Protein AF-A0A7W2A0Q6-F1 (afdb_monomer_lite)

Foldseek 3Di:
DDPVLVVLLVVLLVVLLPDDPVCSVVSLCVSCPPPPVSSVSSVVVVVVVVVVVVVPPDDDDDDPPDPDDPDPPDDDDQQDDDPQWGFHAWDDADPQATWTWIARNVVGAIKIKGWGDVVQVVPVVLVVVLVVLLVLLCVQDDPQEWHWDDFDDDPRTTMTITHDAAFDFLVVVVVVDDDDPVLVVLQVVSVVVSQVSCVVSVAHQQQDDRRQWTAHPVRRIHGHHRNSPPVVVCPVPDPPPDDDDDDDDDDDDDPDRVVVHDPVRVD

pLDDT: mean 74.62, std 21.1, range [28.17, 98.25]

Structure (mmCIF, N/CA/C/O backbone):
data_AF-A0A7W2A0Q6-F1
#
_entry.id   AF-A0A7W2A0Q6-F1
#
loop_
_atom_site.group_PDB
_atom_site.id
_atom_site.type_symbol
_atom_site.label_atom_id
_atom_site.label_alt_id
_atom_site.label_comp_id
_atom_site.label_asym_id
_atom_site.label_entity_id
_atom_site.label_seq_id
_atom_site.pdbx_PDB_ins_code
_atom_site.Cartn_x
_atom_site.Cartn_y
_atom_site.Cartn_z
_atom_site.occupancy
_atom_site.B_iso_or_equiv
_atom_site.auth_seq_id
_atom_site.auth_comp_id
_atom_site.auth_asym_id
_atom_site.auth_atom_id
_atom_site.pdbx_PDB_model_num
ATOM 1 N N . MET A 1 1 ? 41.032 3.367 -5.902 1.00 48.12 1 MET A N 1
ATOM 2 C CA . MET A 1 1 ? 41.163 2.350 -4.838 1.00 48.12 1 MET A CA 1
ATOM 3 C C . MET A 1 1 ? 40.548 1.040 -5.340 1.00 48.12 1 MET A C 1
ATOM 5 O O . MET A 1 1 ? 39.425 1.073 -5.834 1.00 48.12 1 MET A O 1
ATOM 9 N N . LYS A 1 2 ? 41.295 -0.075 -5.372 1.00 41.97 2 LYS A N 1
ATOM 10 C CA . LYS A 1 2 ? 40.804 -1.356 -5.932 1.00 41.97 2 LYS A CA 1
ATOM 11 C C . LYS A 1 2 ? 39.794 -2.004 -4.969 1.00 41.97 2 LYS A C 1
ATOM 13 O O . LYS A 1 2 ? 40.016 -1.997 -3.764 1.00 41.97 2 LYS A O 1
ATOM 18 N N . ARG A 1 3 ? 38.706 -2.581 -5.503 1.00 48.00 3 ARG A N 1
ATOM 19 C CA . ARG A 1 3 ? 37.591 -3.213 -4.751 1.00 48.00 3 ARG A CA 1
ATOM 20 C C . ARG A 1 3 ? 38.026 -4.251 -3.703 1.00 48.00 3 ARG A C 1
ATOM 22 O O . ARG A 1 3 ? 37.318 -4.432 -2.721 1.00 48.00 3 ARG A O 1
ATOM 29 N N . GLU A 1 4 ? 39.168 -4.904 -3.902 1.00 51.62 4 GLU A N 1
ATOM 30 C CA . GLU A 1 4 ? 39.711 -5.914 -2.982 1.00 51.62 4 GLU A CA 1
ATOM 31 C C . GLU A 1 4 ? 40.276 -5.321 -1.678 1.00 51.62 4 GLU A C 1
ATOM 33 O O . GLU A 1 4 ? 40.292 -6.015 -0.664 1.00 51.62 4 GLU A O 1
ATOM 38 N N . ASN A 1 5 ? 40.673 -4.041 -1.656 1.00 63.19 5 ASN A N 1
ATOM 39 C CA . ASN A 1 5 ? 41.245 -3.420 -0.453 1.00 63.19 5 ASN A CA 1
ATOM 40 C C . ASN A 1 5 ? 40.163 -3.052 0.574 1.00 63.19 5 ASN A C 1
ATOM 42 O O . ASN A 1 5 ? 40.350 -3.274 1.764 1.00 63.19 5 ASN A O 1
ATOM 46 N N . TRP A 1 6 ? 38.986 -2.599 0.130 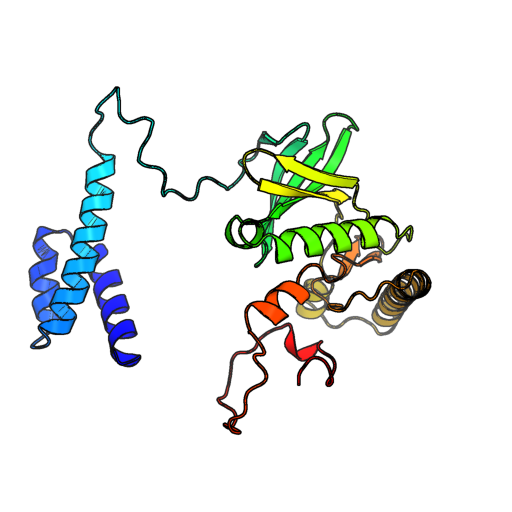1.00 66.75 6 TRP A N 1
ATOM 47 C CA . TRP A 1 6 ? 37.909 -2.168 1.034 1.00 66.75 6 TRP A CA 1
ATOM 48 C C . TRP A 1 6 ? 37.317 -3.309 1.875 1.00 66.75 6 TRP A C 1
ATOM 50 O O . TRP A 1 6 ? 36.974 -3.126 3.041 1.00 66.75 6 TRP A O 1
ATOM 60 N N . GLN A 1 7 ? 37.221 -4.514 1.303 1.00 70.50 7 GLN A N 1
ATOM 61 C CA . GLN A 1 7 ? 36.734 -5.686 2.039 1.00 70.50 7 GLN A CA 1
ATOM 62 C C . GLN A 1 7 ? 37.699 -6.099 3.158 1.00 70.50 7 GLN A C 1
ATOM 64 O O . GLN A 1 7 ? 37.248 -6.512 4.225 1.00 70.50 7 GLN A O 1
ATOM 69 N N . LYS A 1 8 ? 39.011 -5.936 2.940 1.00 77.25 8 LYS A N 1
ATOM 70 C CA . LYS A 1 8 ? 40.037 -6.186 3.960 1.00 77.25 8 LYS A CA 1
ATOM 71 C C . LYS A 1 8 ? 40.023 -5.117 5.053 1.00 77.25 8 LYS A C 1
ATOM 73 O O . LYS A 1 8 ? 39.997 -5.482 6.223 1.00 77.25 8 LYS A O 1
ATOM 78 N N . VAL A 1 9 ? 39.946 -3.833 4.682 1.00 77.56 9 VAL A N 1
ATOM 79 C CA . VAL A 1 9 ? 39.817 -2.703 5.628 1.00 77.56 9 VAL A CA 1
ATOM 80 C C . VAL A 1 9 ? 38.640 -2.932 6.575 1.00 77.56 9 VAL A C 1
ATOM 82 O O . VAL A 1 9 ? 38.805 -2.883 7.792 1.00 77.56 9 VAL A O 1
ATOM 85 N N . LYS A 1 10 ? 37.462 -3.262 6.027 1.00 73.56 10 LYS A N 1
ATOM 86 C CA . LYS A 1 10 ? 36.252 -3.486 6.826 1.00 73.56 10 LYS A CA 1
ATOM 87 C C . LYS A 1 10 ? 36.401 -4.660 7.802 1.00 73.56 10 LYS A C 1
ATOM 89 O O . LYS A 1 10 ? 36.017 -4.535 8.958 1.00 73.56 10 LYS A O 1
ATOM 94 N N . ALA A 1 11 ? 36.963 -5.784 7.356 1.00 80.25 11 ALA A N 1
ATOM 95 C CA . ALA A 1 11 ? 37.125 -6.966 8.204 1.00 80.25 11 ALA A CA 1
ATOM 96 C C . ALA A 1 11 ? 38.083 -6.725 9.387 1.00 80.25 11 ALA A C 1
ATOM 98 O O . ALA A 1 11 ? 37.822 -7.183 10.502 1.00 80.25 11 ALA A O 1
ATOM 99 N N . ILE A 1 12 ? 39.176 -5.991 9.151 1.00 84.12 12 ILE A N 1
ATOM 100 C CA . ILE A 1 12 ? 40.147 -5.639 10.196 1.00 84.12 12 ILE A CA 1
ATOM 101 C C . ILE A 1 12 ? 39.535 -4.616 11.163 1.00 84.12 12 ILE A C 1
ATOM 103 O O . ILE A 1 12 ? 39.655 -4.788 12.373 1.00 84.12 12 ILE A O 1
ATOM 107 N N . PHE A 1 13 ? 38.819 -3.609 10.652 1.00 83.25 13 PHE A N 1
ATOM 108 C CA . PHE A 1 13 ? 38.120 -2.614 11.470 1.00 83.25 13 PHE A CA 1
ATOM 109 C C . PHE A 1 13 ? 37.067 -3.242 12.398 1.00 83.25 13 PHE A C 1
ATOM 111 O O . PHE A 1 13 ? 37.104 -3.004 13.604 1.00 83.25 13 PHE A O 1
ATOM 118 N N . ASP A 1 14 ? 36.186 -4.099 11.862 1.00 75.44 14 ASP A N 1
ATOM 119 C CA . ASP A 1 14 ? 35.127 -4.765 12.640 1.00 75.44 14 ASP A CA 1
ATOM 120 C C . ASP A 1 14 ? 35.717 -5.600 13.798 1.00 75.44 14 ASP A C 1
ATOM 122 O O . ASP A 1 14 ? 35.130 -5.689 14.876 1.00 75.44 14 ASP A O 1
ATOM 126 N N . SER A 1 15 ? 36.904 -6.181 13.588 1.00 83.12 15 SER A N 1
ATOM 127 C CA . SER A 1 15 ? 37.634 -6.943 14.608 1.00 83.12 15 SER A CA 1
ATOM 128 C C . SER A 1 15 ? 38.332 -6.034 15.629 1.00 83.12 15 SER A C 1
ATOM 130 O O . SER A 1 15 ? 38.322 -6.331 16.821 1.00 83.12 15 SER A O 1
ATOM 132 N N . ALA A 1 16 ? 38.916 -4.916 15.183 1.00 81.69 16 ALA A N 1
ATOM 133 C CA . ALA A 1 16 ? 39.660 -3.989 16.034 1.00 81.69 16 ALA A CA 1
ATOM 134 C C . ALA A 1 16 ? 38.762 -3.193 16.997 1.00 81.69 16 ALA A C 1
ATOM 136 O O . ALA A 1 16 ? 39.169 -2.945 18.131 1.00 81.69 16 ALA A O 1
ATOM 137 N N . VAL A 1 17 ? 37.533 -2.845 16.592 1.00 81.00 17 VAL A N 1
ATOM 138 C CA . VAL A 1 17 ? 36.553 -2.142 17.449 1.00 81.00 17 VAL A CA 1
ATOM 139 C C . VAL A 1 17 ? 36.229 -2.934 18.721 1.00 81.00 17 VAL A C 1
ATOM 141 O O . VAL A 1 17 ? 36.043 -2.344 19.781 1.00 81.00 17 VAL A O 1
ATOM 144 N N . GLN A 1 18 ? 36.242 -4.268 18.650 1.00 80.12 18 GLN A N 1
ATOM 145 C CA . GLN A 1 18 ? 35.951 -5.154 19.787 1.00 80.12 18 GLN A CA 1
ATOM 146 C C . GLN A 1 18 ? 37.133 -5.326 20.762 1.00 80.12 18 GLN A C 1
ATOM 148 O O . GLN A 1 18 ? 36.991 -5.969 21.801 1.00 80.12 18 GLN A O 1
ATOM 153 N N . ILE A 1 19 ? 38.312 -4.787 20.435 1.00 81.62 19 ILE A N 1
ATOM 154 C CA . ILE A 1 19 ? 39.526 -4.864 21.258 1.00 81.62 19 ILE A CA 1
ATOM 155 C C . ILE A 1 19 ? 39.658 -3.563 22.060 1.00 81.62 19 ILE A C 1
ATOM 157 O O . ILE A 1 19 ? 39.376 -2.490 21.537 1.00 81.62 19 ILE A O 1
ATOM 161 N N . ALA A 1 20 ? 40.103 -3.631 23.319 1.00 79.88 20 ALA A N 1
ATOM 162 C CA . ALA A 1 20 ? 40.338 -2.434 24.134 1.00 79.88 20 ALA A CA 1
ATOM 163 C C . ALA A 1 20 ? 41.391 -1.502 23.484 1.00 79.88 20 ALA A C 1
ATOM 165 O O . ALA A 1 20 ? 42.379 -2.028 22.959 1.00 79.88 20 ALA A O 1
ATOM 166 N N . PRO A 1 21 ? 41.239 -0.159 23.547 1.00 79.50 21 PRO A N 1
ATOM 167 C CA . PRO A 1 21 ? 42.087 0.800 22.824 1.00 79.50 21 PRO A CA 1
ATOM 168 C C . PRO A 1 21 ? 43.596 0.558 22.962 1.00 79.50 21 PRO A C 1
ATOM 170 O O . PRO A 1 21 ? 44.310 0.529 21.959 1.00 79.50 21 PRO A O 1
ATOM 173 N N . ASP A 1 22 ? 44.060 0.253 24.176 1.00 82.31 22 ASP A N 1
ATOM 174 C CA . ASP A 1 22 ? 45.477 0.016 24.486 1.00 82.31 22 ASP A CA 1
ATOM 175 C C . ASP A 1 22 ? 46.078 -1.200 23.755 1.00 82.31 22 ASP A C 1
ATOM 177 O O . ASP A 1 22 ? 47.284 -1.258 23.515 1.00 82.31 22 ASP A O 1
ATOM 181 N N . ASN A 1 23 ? 45.243 -2.166 23.354 1.00 83.19 23 ASN A N 1
ATOM 182 C CA . ASN A 1 23 ? 45.664 -3.402 22.688 1.00 83.19 23 ASN A CA 1
ATOM 183 C C . ASN A 1 23 ? 45.452 -3.377 21.162 1.00 83.19 23 ASN A C 1
ATOM 185 O O . ASN A 1 23 ? 45.916 -4.282 20.462 1.00 83.19 23 ASN A O 1
ATOM 189 N N . ARG A 1 24 ? 44.782 -2.350 20.617 1.00 85.88 24 ARG A N 1
ATOM 190 C CA . ARG A 1 24 ? 44.471 -2.257 19.177 1.00 85.88 24 ARG A CA 1
ATOM 191 C C . ARG A 1 24 ? 45.725 -2.093 18.319 1.00 85.88 24 ARG A C 1
ATOM 193 O O . ARG A 1 24 ? 45.812 -2.699 17.259 1.00 85.88 24 ARG A O 1
ATOM 200 N N . SER A 1 25 ? 46.726 -1.343 18.786 1.00 85.12 25 SER A N 1
ATOM 201 C CA . SER A 1 25 ? 47.969 -1.116 18.026 1.00 85.12 25 SER A CA 1
ATOM 202 C C . SER A 1 25 ? 48.748 -2.415 17.768 1.00 85.12 25 SER A C 1
ATOM 204 O O . SER A 1 25 ? 49.231 -2.638 16.658 1.00 85.12 25 SER A O 1
ATOM 206 N N . ALA A 1 26 ? 48.805 -3.317 18.756 1.00 84.69 26 ALA A N 1
ATOM 207 C CA . ALA A 1 26 ? 49.430 -4.631 18.597 1.00 84.69 26 ALA A CA 1
ATOM 208 C C . ALA A 1 26 ? 48.653 -5.517 17.609 1.00 84.69 26 ALA A C 1
ATOM 210 O O . ALA A 1 26 ? 49.252 -6.126 16.729 1.00 84.69 26 ALA A O 1
ATOM 211 N N . PHE A 1 27 ? 47.319 -5.517 17.694 1.00 88.44 27 PHE A N 1
ATOM 212 C CA . PHE A 1 27 ? 46.464 -6.227 16.741 1.00 88.44 27 PHE A CA 1
ATOM 213 C C . PHE A 1 27 ? 46.637 -5.718 15.301 1.00 88.44 27 PHE A C 1
ATOM 215 O O . PHE A 1 27 ? 46.721 -6.516 14.373 1.00 88.44 27 PHE A O 1
ATOM 222 N N . LEU A 1 28 ? 46.730 -4.400 15.102 1.00 85.81 28 LEU A N 1
ATOM 223 C CA . LEU A 1 28 ? 46.911 -3.809 13.775 1.00 85.81 28 LEU A CA 1
ATOM 224 C C . LEU A 1 28 ? 48.304 -4.074 13.190 1.00 85.81 28 LEU A C 1
ATOM 226 O O . LEU A 1 28 ? 48.411 -4.213 11.974 1.00 85.81 28 LEU A O 1
ATOM 230 N N . ASN A 1 29 ? 49.350 -4.198 14.019 1.00 84.38 29 ASN A N 1
ATOM 231 C CA . ASN A 1 29 ? 50.671 -4.648 13.557 1.00 84.38 29 ASN A CA 1
ATOM 232 C C . ASN A 1 29 ? 50.588 -6.041 12.919 1.00 84.38 29 ASN A C 1
ATOM 234 O O . ASN A 1 29 ? 51.113 -6.254 11.829 1.00 84.38 29 ASN A O 1
ATOM 238 N N . ASP A 1 30 ? 49.891 -6.967 13.579 1.00 83.38 30 ASP A N 1
ATOM 239 C CA . ASP A 1 30 ? 49.777 -8.350 13.116 1.00 83.38 30 ASP A CA 1
ATOM 240 C C . ASP A 1 30 ? 48.800 -8.482 11.935 1.00 83.38 30 ASP A C 1
ATOM 242 O O . ASP A 1 30 ? 49.064 -9.215 10.981 1.00 83.38 30 ASP A O 1
ATOM 246 N N . ALA A 1 31 ? 47.675 -7.758 11.967 1.00 82.50 31 ALA A N 1
ATOM 247 C CA . ALA A 1 31 ? 46.614 -7.858 10.964 1.00 82.50 31 ALA A CA 1
ATOM 248 C C . ALA A 1 31 ? 46.933 -7.123 9.649 1.00 82.50 31 ALA A C 1
ATOM 250 O O . ALA A 1 31 ? 46.489 -7.562 8.585 1.00 82.50 31 ALA A O 1
ATOM 251 N N . CYS A 1 32 ? 47.686 -6.019 9.709 1.00 83.25 32 CYS A N 1
ATOM 252 C CA . CYS A 1 32 ? 48.059 -5.229 8.531 1.00 83.25 32 CYS A CA 1
ATOM 253 C C . CYS A 1 32 ? 49.464 -5.560 7.997 1.00 83.25 32 CYS A C 1
ATOM 255 O O . CYS A 1 32 ? 49.766 -5.196 6.861 1.00 83.25 32 CYS A O 1
ATOM 257 N N . ALA A 1 33 ? 50.300 -6.275 8.764 1.00 81.19 33 ALA A N 1
ATOM 258 C CA . ALA A 1 33 ? 51.681 -6.617 8.405 1.00 81.19 33 ALA A CA 1
ATOM 259 C C . ALA A 1 33 ? 52.468 -5.391 7.869 1.00 81.19 33 ALA A C 1
ATOM 261 O O . ALA A 1 33 ? 52.431 -4.326 8.484 1.00 81.19 33 ALA A O 1
ATOM 262 N N . ASP A 1 34 ? 53.155 -5.513 6.723 1.00 77.00 34 ASP A N 1
ATOM 263 C CA . ASP A 1 34 ? 53.928 -4.425 6.088 1.00 77.00 34 ASP A CA 1
ATOM 264 C C . ASP A 1 34 ? 53.064 -3.425 5.281 1.00 77.00 34 ASP A C 1
ATOM 266 O O . ASP A 1 34 ? 53.593 -2.499 4.658 1.00 77.00 34 ASP A O 1
ATOM 270 N N . ASP A 1 35 ? 51.735 -3.586 5.256 1.00 80.12 35 ASP A N 1
ATOM 271 C CA . ASP A 1 35 ? 50.834 -2.695 4.518 1.00 80.12 35 ASP A CA 1
ATOM 272 C C . ASP A 1 35 ? 50.476 -1.454 5.354 1.00 80.12 35 ASP A C 1
ATOM 274 O O . ASP A 1 35 ? 49.445 -1.363 6.031 1.00 80.12 35 ASP A O 1
ATOM 278 N N . GLY A 1 36 ? 51.377 -0.471 5.309 1.00 75.50 36 GLY A N 1
ATOM 279 C CA . GLY A 1 36 ? 51.222 0.801 6.016 1.00 75.50 36 GLY A CA 1
ATOM 280 C C . GLY A 1 36 ? 50.053 1.662 5.521 1.00 75.50 36 GLY A C 1
ATOM 281 O O . GLY A 1 36 ? 49.551 2.491 6.281 1.00 75.50 36 GLY A O 1
ATOM 282 N N . GLU A 1 37 ? 49.589 1.473 4.280 1.00 76.88 37 GLU A N 1
ATOM 283 C CA . GLU A 1 37 ? 48.439 2.210 3.743 1.00 76.88 37 GLU A CA 1
ATOM 284 C C . GLU A 1 37 ? 47.132 1.647 4.316 1.00 76.88 37 GLU A C 1
ATOM 286 O O . GLU A 1 37 ? 46.313 2.410 4.835 1.00 76.88 37 GLU A O 1
ATOM 291 N N . LEU A 1 38 ? 46.998 0.315 4.335 1.00 78.25 38 LEU A N 1
ATOM 292 C CA . LEU A 1 38 ? 45.878 -0.398 4.955 1.00 78.25 38 LEU A CA 1
ATOM 293 C C . LEU A 1 38 ? 45.756 -0.080 6.449 1.00 78.25 38 LEU A C 1
ATOM 295 O O . LEU A 1 38 ? 44.665 0.209 6.942 1.00 78.25 38 LEU A O 1
ATOM 299 N N . ARG A 1 39 ? 46.884 -0.082 7.166 1.00 83.88 39 ARG A N 1
ATOM 300 C CA . ARG A 1 39 ? 46.920 0.272 8.586 1.00 83.88 39 ARG A CA 1
ATOM 301 C C . ARG A 1 39 ? 46.388 1.678 8.834 1.00 83.88 39 ARG A C 1
ATOM 303 O O . ARG A 1 39 ? 45.527 1.858 9.691 1.00 83.88 39 ARG A O 1
ATOM 310 N N . ARG A 1 40 ? 46.877 2.662 8.077 1.00 78.31 40 ARG A N 1
ATOM 311 C CA . ARG A 1 40 ? 46.493 4.065 8.258 1.00 78.31 40 ARG A CA 1
ATOM 312 C C . ARG A 1 40 ? 45.001 4.281 8.005 1.00 78.31 40 ARG A C 1
ATOM 314 O O . ARG A 1 40 ? 44.371 5.068 8.709 1.00 78.31 40 ARG A O 1
ATOM 321 N N . GLU A 1 41 ? 44.425 3.586 7.024 1.00 78.19 41 GLU A N 1
ATOM 322 C CA . GLU A 1 41 ? 42.982 3.642 6.762 1.00 78.19 41 GLU A CA 1
ATOM 323 C C . GLU A 1 41 ? 42.166 3.087 7.936 1.00 78.19 41 GLU A C 1
ATOM 325 O O . GLU A 1 41 ? 41.212 3.732 8.371 1.00 78.19 41 GLU A O 1
ATOM 330 N N . VAL A 1 42 ? 42.565 1.944 8.502 1.00 80.12 42 VAL A N 1
ATOM 331 C CA . VAL A 1 42 ? 41.881 1.360 9.668 1.00 80.12 42 VAL A CA 1
ATOM 332 C C . VAL A 1 42 ? 42.047 2.234 10.917 1.00 80.12 42 VAL A C 1
ATOM 334 O O . VAL A 1 42 ? 41.073 2.450 11.633 1.00 80.12 42 VAL A O 1
ATOM 337 N N . GLU A 1 43 ? 43.234 2.794 11.162 1.00 81.56 43 GLU A N 1
ATOM 338 C CA . GLU A 1 43 ? 43.481 3.718 12.283 1.00 81.56 43 GLU A CA 1
ATOM 339 C C . GLU A 1 43 ? 42.643 4.999 12.167 1.00 81.56 43 GLU A C 1
ATOM 341 O O . GLU A 1 43 ? 42.102 5.468 13.165 1.00 81.56 43 GLU A O 1
ATOM 346 N N . THR A 1 44 ? 42.464 5.526 10.951 1.00 75.06 44 THR A N 1
ATOM 347 C CA . THR A 1 44 ? 41.600 6.695 10.705 1.00 75.06 44 THR A CA 1
ATOM 348 C C . THR A 1 44 ? 40.141 6.383 11.045 1.00 75.06 44 THR A C 1
ATOM 350 O O . THR A 1 44 ? 39.462 7.193 11.675 1.00 75.06 44 THR A O 1
ATOM 353 N N . LEU A 1 45 ? 39.658 5.194 10.668 1.00 74.81 45 LEU A N 1
ATOM 354 C CA . LEU A 1 45 ? 38.301 4.756 10.995 1.00 74.81 45 LEU A CA 1
ATOM 355 C C . LEU A 1 45 ? 38.123 4.530 12.504 1.00 74.81 45 LEU A C 1
ATOM 357 O O . LEU A 1 45 ? 37.101 4.931 13.058 1.00 74.81 45 LEU A O 1
ATOM 361 N N . LEU A 1 46 ? 39.111 3.942 13.185 1.00 77.12 46 LEU A N 1
ATOM 362 C CA . LEU A 1 46 ? 39.064 3.731 14.636 1.00 77.12 46 LEU A CA 1
ATOM 363 C C . LEU A 1 46 ? 39.072 5.051 15.409 1.00 77.12 46 LEU A C 1
ATOM 365 O O . LEU A 1 46 ? 38.244 5.219 16.296 1.00 77.12 46 LEU A O 1
ATOM 369 N N . ALA A 1 47 ? 39.912 6.014 15.018 1.00 75.25 47 ALA A N 1
ATOM 370 C CA . ALA A 1 47 ? 39.925 7.344 15.626 1.00 75.25 47 ALA A CA 1
ATOM 371 C C . ALA A 1 47 ? 38.559 8.039 15.503 1.00 75.25 47 ALA A C 1
ATOM 373 O O . ALA A 1 47 ? 38.047 8.568 16.485 1.00 75.25 47 ALA A O 1
ATOM 374 N N . SER A 1 48 ? 37.916 7.949 14.330 1.00 66.69 48 SER A N 1
ATOM 375 C CA . SER A 1 48 ? 36.566 8.500 14.135 1.00 66.69 48 SER A CA 1
ATOM 376 C C . SER A 1 48 ? 35.485 7.791 14.965 1.00 66.69 48 SER A C 1
ATOM 378 O O . SER A 1 48 ? 34.482 8.404 15.323 1.00 66.69 48 SER A O 1
ATOM 380 N N . SER A 1 49 ? 35.683 6.508 15.287 1.00 66.19 49 SER A N 1
ATOM 381 C CA . SER A 1 49 ? 34.770 5.730 16.132 1.00 66.19 49 SER A CA 1
ATOM 382 C C . SER A 1 49 ? 34.948 6.058 17.617 1.00 66.19 49 SER A C 1
ATOM 384 O O . SER A 1 49 ? 33.958 6.187 18.332 1.00 66.19 49 SER A O 1
ATOM 386 N N . ASP A 1 50 ? 36.188 6.224 18.079 1.00 65.56 50 ASP A N 1
ATOM 387 C CA . ASP A 1 50 ? 36.501 6.528 19.482 1.00 65.56 50 ASP A CA 1
ATOM 388 C C . ASP A 1 50 ? 36.112 7.970 19.852 1.00 65.56 50 ASP A C 1
ATOM 390 O O . ASP A 1 50 ? 35.614 8.224 20.950 1.00 65.56 50 ASP A O 1
ATOM 394 N N . GLU A 1 51 ? 36.250 8.917 18.915 1.00 57.44 51 GLU A N 1
ATOM 395 C CA . GLU A 1 51 ? 35.722 10.282 19.066 1.00 57.44 51 GLU A CA 1
ATOM 396 C C . GLU A 1 51 ? 34.191 10.290 19.223 1.00 57.44 51 GLU A C 1
ATOM 398 O O . GLU A 1 51 ? 33.652 11.085 19.997 1.00 57.44 51 GLU A O 1
ATOM 403 N N . ALA A 1 52 ? 33.486 9.373 18.550 1.00 54.16 52 ALA A N 1
ATOM 404 C CA . ALA A 1 52 ? 32.035 9.238 18.663 1.00 54.16 52 ALA A CA 1
ATOM 405 C C . ALA A 1 52 ? 31.587 8.626 20.007 1.00 54.16 52 ALA A C 1
ATOM 407 O O . ALA A 1 52 ? 30.526 8.997 20.513 1.00 54.16 52 ALA A O 1
ATOM 408 N N . GLU A 1 53 ? 32.382 7.735 20.613 1.00 46.31 53 GLU A N 1
ATOM 409 C CA . GLU A 1 53 ? 32.106 7.185 21.953 1.00 46.31 53 GLU A CA 1
ATOM 410 C C . GLU A 1 53 ? 32.454 8.175 23.075 1.00 46.31 53 GLU A C 1
ATOM 412 O O . GLU A 1 53 ? 31.662 8.354 24.001 1.00 46.31 53 GLU A O 1
ATOM 417 N N . SER A 1 54 ? 33.577 8.897 22.972 1.00 41.34 54 SER A N 1
ATOM 418 C CA . SER A 1 54 ? 33.976 9.909 23.966 1.00 41.34 54 SER A CA 1
ATOM 419 C C . SER A 1 54 ? 32.990 11.084 24.049 1.00 41.34 54 SER A C 1
ATOM 421 O O . SER A 1 54 ? 32.796 11.662 25.123 1.00 41.34 54 SER A O 1
ATOM 423 N N . PHE A 1 55 ? 32.304 11.395 22.944 1.00 36.16 55 PHE A N 1
ATOM 424 C CA . PHE A 1 55 ? 31.251 12.409 22.880 1.00 36.16 55 PHE A CA 1
ATOM 425 C C . PHE A 1 55 ? 30.022 12.076 23.755 1.00 36.16 55 PHE A C 1
ATOM 427 O O . PHE A 1 55 ? 29.291 12.985 24.144 1.00 36.16 55 PHE A O 1
ATOM 434 N N . MET A 1 56 ? 29.798 10.805 24.123 1.00 39.53 56 MET A N 1
ATOM 435 C CA . MET A 1 56 ? 28.649 10.404 24.950 1.00 39.53 56 MET A CA 1
ATOM 436 C C . MET A 1 56 ? 28.857 10.538 26.470 1.00 39.53 56 MET A C 1
ATOM 438 O O . MET A 1 56 ? 27.873 10.456 27.206 1.00 39.53 56 MET A O 1
ATOM 442 N N . GLU A 1 57 ? 30.078 10.781 26.969 1.00 40.34 57 GLU A N 1
ATOM 443 C CA . GLU A 1 57 ? 30.369 10.717 28.419 1.00 40.34 57 GLU A CA 1
ATOM 444 C C . GLU A 1 57 ? 30.559 12.062 29.151 1.00 40.34 57 GLU A C 1
ATOM 446 O O . GLU A 1 57 ? 30.813 12.064 30.356 1.00 40.34 57 GLU A O 1
ATOM 451 N N . THR A 1 58 ? 30.373 13.226 28.516 1.00 33.09 58 THR A N 1
ATOM 452 C CA . THR A 1 58 ? 30.440 14.520 29.236 1.00 33.09 58 THR A CA 1
ATOM 453 C C . THR A 1 58 ? 29.092 15.244 29.309 1.00 33.09 58 THR A C 1
ATOM 455 O O . THR A 1 58 ? 28.557 15.671 28.287 1.00 33.09 58 THR A O 1
ATOM 458 N N . PRO A 1 59 ? 28.527 15.465 30.515 1.00 42.16 59 PRO A N 1
ATOM 459 C CA . PRO A 1 59 ? 27.343 16.289 30.676 1.00 42.16 59 PRO A CA 1
ATOM 460 C C . PRO A 1 59 ? 27.772 17.755 30.804 1.00 42.16 59 PRO A C 1
ATOM 462 O O . PRO A 1 59 ? 28.047 18.230 31.906 1.00 42.16 59 PRO A O 1
ATOM 465 N N . PHE A 1 60 ? 27.827 18.489 29.689 1.00 30.11 60 PHE A N 1
ATOM 466 C CA . PHE A 1 60 ? 27.890 19.952 29.738 1.00 30.11 60 PHE A CA 1
ATOM 467 C C . PHE A 1 60 ? 26.558 20.556 29.300 1.00 30.11 60 PHE A C 1
ATOM 469 O O . PHE A 1 60 ? 26.154 20.521 28.139 1.00 30.11 60 PHE A O 1
ATOM 476 N N . ALA A 1 61 ? 25.847 21.047 30.309 1.00 35.88 61 ALA A N 1
ATOM 477 C CA . ALA A 1 61 ? 24.579 21.732 30.206 1.00 35.88 61 ALA A CA 1
ATOM 478 C C . ALA A 1 61 ? 24.763 23.137 29.613 1.00 35.88 61 ALA A C 1
ATOM 480 O O . ALA A 1 61 ? 25.618 23.893 30.06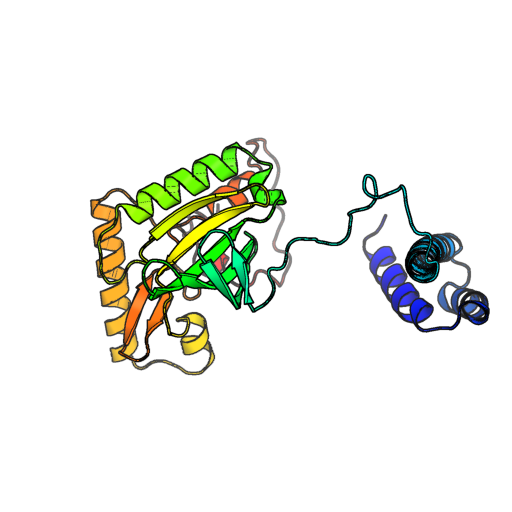4 1.00 35.88 61 ALA A O 1
ATOM 481 N N . GLY A 1 62 ? 23.876 23.492 28.682 1.00 34.28 62 GLY A N 1
ATOM 482 C CA . GLY A 1 62 ? 23.644 24.866 28.239 1.00 34.28 62 GLY A CA 1
ATOM 483 C C . GLY A 1 62 ? 24.514 25.316 27.062 1.00 34.28 62 GLY A C 1
ATOM 484 O O . GLY A 1 62 ? 25.730 25.331 27.147 1.00 34.28 62 GLY A O 1
ATOM 485 N N . GLU A 1 63 ? 23.849 25.743 25.985 1.00 29.33 63 GLU A N 1
ATOM 486 C CA . GLU A 1 63 ? 24.368 26.593 24.890 1.00 29.33 63 GLU A CA 1
ATOM 487 C C . GLU A 1 63 ? 24.922 25.978 23.589 1.00 29.33 63 GLU A C 1
ATOM 489 O O . GLU A 1 63 ? 25.300 26.736 22.702 1.00 29.33 63 GLU A O 1
ATOM 494 N N . ILE A 1 64 ? 24.803 24.668 23.330 1.00 30.06 64 ILE A N 1
ATOM 495 C CA . ILE A 1 64 ? 24.929 24.130 21.948 1.00 30.06 64 ILE A CA 1
ATOM 496 C C . ILE A 1 64 ? 23.689 23.313 21.560 1.00 30.06 64 ILE A C 1
ATOM 498 O O . ILE A 1 64 ? 23.758 22.174 21.121 1.00 30.06 64 ILE A O 1
ATOM 502 N N . ALA A 1 65 ? 22.507 23.910 21.707 1.00 30.89 65 ALA A N 1
ATOM 503 C CA . ALA A 1 65 ? 21.254 23.329 21.211 1.00 30.89 65 ALA A CA 1
ATOM 504 C C . ALA A 1 65 ? 21.059 23.504 19.686 1.00 30.89 65 ALA A C 1
ATOM 506 O O . ALA A 1 65 ? 19.998 23.177 19.165 1.00 30.89 65 ALA A O 1
ATOM 507 N N . GLY A 1 66 ? 22.049 24.051 18.967 1.00 31.22 66 GLY A N 1
ATOM 508 C CA . GLY A 1 66 ? 21.880 24.487 17.577 1.00 31.22 66 GLY A CA 1
ATOM 509 C C . GLY A 1 66 ? 22.723 23.791 16.509 1.00 31.22 66 GLY A C 1
ATOM 510 O O . GLY A 1 66 ? 22.500 24.084 15.342 1.00 31.22 66 GLY A O 1
ATOM 511 N N . LEU A 1 67 ? 23.694 22.928 16.843 1.00 29.66 67 LEU A N 1
ATOM 512 C CA . LEU A 1 67 ? 24.743 22.578 15.863 1.00 29.66 67 LEU A CA 1
ATOM 513 C C . LEU A 1 67 ? 25.203 21.112 15.795 1.00 29.66 67 LEU A C 1
ATOM 515 O O . LEU A 1 67 ? 26.147 20.835 15.063 1.00 29.66 67 LEU A O 1
ATOM 519 N N . ILE A 1 68 ? 24.541 20.158 16.461 1.00 32.91 68 ILE A N 1
ATOM 520 C CA . ILE A 1 68 ? 24.831 18.723 16.264 1.00 32.91 68 ILE A CA 1
ATOM 521 C C . ILE A 1 68 ? 23.519 17.930 16.220 1.00 32.91 68 ILE A C 1
ATOM 523 O O . ILE A 1 68 ? 22.945 17.605 17.255 1.00 32.91 68 ILE A O 1
ATOM 527 N N . LEU A 1 69 ? 23.050 17.610 15.013 1.00 33.62 69 LEU A N 1
ATOM 528 C CA . LEU A 1 69 ? 22.034 16.585 14.759 1.00 33.62 69 LEU A CA 1
ATOM 529 C C . LEU A 1 69 ? 22.422 15.820 13.487 1.00 33.62 69 LEU A C 1
ATOM 531 O O . LEU A 1 69 ? 21.936 16.126 12.408 1.00 33.62 69 LEU A O 1
ATOM 535 N N . ASP A 1 70 ? 23.291 14.821 13.632 1.00 33.59 70 ASP A N 1
ATOM 536 C CA . ASP A 1 70 ? 23.474 13.745 12.640 1.00 33.59 70 ASP A CA 1
ATOM 537 C C . ASP A 1 70 ? 23.263 12.368 13.303 1.00 33.59 70 ASP A C 1
ATOM 539 O O . ASP A 1 70 ? 23.935 11.374 13.041 1.00 33.59 70 ASP A O 1
ATOM 543 N N . THR A 1 71 ? 22.271 12.297 14.190 1.00 33.25 71 THR A N 1
ATOM 544 C CA . THR A 1 71 ? 21.565 11.048 14.515 1.00 33.25 71 THR A CA 1
ATOM 545 C C . THR A 1 71 ? 20.371 10.962 13.556 1.00 33.25 71 THR A C 1
ATOM 547 O O . THR A 1 71 ? 19.714 11.988 13.379 1.00 33.25 71 THR A O 1
ATOM 550 N N . PRO A 1 72 ? 20.026 9.819 12.923 1.00 37.78 72 PRO A N 1
ATOM 551 C CA . PRO A 1 72 ? 18.847 9.764 12.059 1.00 37.78 72 PRO A CA 1
ATOM 552 C C . PRO A 1 72 ? 17.587 9.994 12.906 1.00 37.78 72 PRO A C 1
ATOM 554 O O . PRO A 1 72 ? 17.076 9.095 13.567 1.00 37.78 72 PRO A O 1
ATOM 557 N N . ALA A 1 73 ? 17.101 11.231 12.893 1.00 42.19 73 ALA A N 1
ATOM 558 C CA . ALA A 1 73 ? 16.072 11.762 13.778 1.00 42.19 73 ALA A CA 1
ATOM 559 C C . ALA A 1 73 ? 14.635 11.299 13.451 1.00 42.19 73 ALA A C 1
ATOM 561 O O . ALA A 1 73 ? 13.686 11.871 13.976 1.00 42.19 73 ALA A O 1
ATOM 562 N N . ASN A 1 74 ? 14.439 10.288 12.594 1.00 57.34 74 ASN A N 1
ATOM 563 C CA . ASN A 1 74 ? 13.179 10.156 11.848 1.00 57.34 74 ASN A CA 1
ATOM 564 C C . ASN A 1 74 ? 12.368 8.862 12.037 1.00 57.34 74 ASN A C 1
ATOM 566 O O . ASN A 1 74 ? 11.379 8.678 11.331 1.00 57.34 74 ASN A O 1
ATOM 570 N N . GLN A 1 75 ? 12.706 7.987 12.992 1.00 70.25 75 GLN A N 1
ATOM 571 C CA . GLN A 1 75 ? 11.818 6.863 13.327 1.00 70.25 75 GLN A CA 1
ATOM 572 C C . GLN A 1 75 ? 10.777 7.263 14.368 1.00 70.25 75 GLN A C 1
ATOM 574 O O . GLN A 1 75 ? 11.107 7.610 15.506 1.00 70.25 75 GLN A O 1
ATOM 579 N N . LEU A 1 76 ? 9.503 7.181 13.981 1.00 82.38 76 LEU A N 1
ATOM 580 C CA . LEU A 1 76 ? 8.401 7.469 14.887 1.00 82.38 76 LEU A CA 1
ATOM 581 C C . LEU A 1 76 ? 8.235 6.340 15.904 1.00 82.38 76 LEU A C 1
ATOM 583 O O . LEU A 1 76 ? 8.181 5.156 15.565 1.00 82.38 76 LEU A O 1
ATOM 587 N N . LYS A 1 77 ? 8.113 6.712 17.177 1.00 86.19 77 LYS A N 1
ATOM 588 C CA . LYS A 1 77 ? 7.971 5.763 18.284 1.00 86.19 77 LYS A CA 1
ATOM 589 C C . LYS A 1 77 ? 6.514 5.339 18.469 1.00 86.19 77 LYS A C 1
ATOM 591 O O . LYS A 1 77 ? 5.584 6.094 18.193 1.00 86.19 77 LYS A O 1
ATOM 596 N N . ASN A 1 78 ? 6.306 4.138 19.010 1.00 89.44 78 ASN A N 1
ATOM 597 C CA . ASN A 1 78 ? 4.978 3.700 19.448 1.00 89.44 78 ASN A CA 1
ATOM 598 C C . ASN A 1 78 ? 4.400 4.703 20.464 1.00 89.44 78 ASN A C 1
ATOM 600 O O . ASN A 1 78 ? 5.081 5.124 21.399 1.00 89.44 78 ASN A O 1
ATOM 604 N N . GLY A 1 79 ? 3.147 5.095 20.257 1.00 83.81 79 GLY A N 1
ATOM 605 C CA . GLY A 1 79 ? 2.422 6.053 21.076 1.00 83.81 79 GLY A CA 1
ATOM 606 C C . GLY A 1 79 ? 2.701 7.515 20.733 1.00 83.81 79 GLY A C 1
ATOM 607 O O . GLY A 1 79 ? 1.993 8.376 21.255 1.00 83.81 79 GLY A O 1
ATOM 608 N N . GLN A 1 80 ? 3.671 7.801 19.858 1.00 88.88 80 GLN A N 1
ATOM 609 C CA . GLN A 1 80 ? 3.969 9.154 19.397 1.00 88.88 80 GLN A CA 1
ATOM 610 C C . GLN A 1 80 ? 2.800 9.715 18.576 1.00 88.88 80 GLN A C 1
ATOM 612 O O . GLN A 1 80 ? 2.188 9.009 17.771 1.00 88.88 80 GLN A O 1
ATOM 617 N N . GLY A 1 81 ? 2.493 10.996 18.785 1.00 87.94 81 GLY A N 1
ATOM 618 C CA . GLY A 1 81 ? 1.560 11.735 17.941 1.00 87.94 81 GLY A CA 1
ATOM 619 C C . GLY A 1 81 ? 2.217 12.152 16.626 1.00 87.94 81 GLY A C 1
ATOM 620 O O . GLY A 1 81 ? 3.353 12.624 16.616 1.00 87.94 81 GLY A O 1
ATOM 621 N N . PHE A 1 82 ? 1.491 12.000 15.525 1.00 88.31 82 PHE A N 1
ATOM 622 C CA . PHE A 1 82 ? 1.863 12.476 14.199 1.00 88.31 82 PHE A CA 1
ATOM 623 C C . PHE A 1 82 ? 0.637 13.147 13.574 1.00 88.31 82 PHE A C 1
ATOM 625 O O . PHE A 1 82 ? -0.306 12.469 13.173 1.00 88.31 82 PHE A O 1
ATOM 632 N N . SER A 1 83 ? 0.606 14.484 13.529 1.00 87.12 83 SER A N 1
ATOM 633 C CA . SER A 1 83 ? -0.629 15.234 13.240 1.00 87.12 83 SER A CA 1
ATOM 634 C C . SER A 1 83 ? -1.747 14.823 14.223 1.00 87.12 83 SER A C 1
ATOM 636 O O . SER A 1 83 ? -1.566 14.933 15.433 1.00 87.12 83 SER A O 1
ATOM 638 N N . HIS A 1 84 ? -2.883 14.327 13.734 1.00 90.81 84 HIS A N 1
ATOM 639 C CA . HIS A 1 84 ? -3.997 13.795 14.530 1.00 90.81 84 HIS A CA 1
ATOM 640 C C . HIS A 1 84 ? -4.003 12.259 14.607 1.00 90.81 84 HIS A C 1
ATOM 642 O O . HIS A 1 84 ? -4.992 11.651 15.023 1.00 90.81 84 HIS A O 1
ATOM 648 N N . TYR A 1 85 ? -2.903 11.635 14.190 1.00 94.25 85 TYR A N 1
ATOM 649 C CA . TYR A 1 85 ? -2.703 10.200 14.245 1.00 94.25 85 TYR A CA 1
ATOM 650 C C . TYR A 1 85 ? -1.847 9.829 15.450 1.00 94.25 85 TYR A C 1
ATOM 652 O O . TYR A 1 85 ? -0.891 10.524 15.797 1.00 94.25 85 TYR A O 1
ATOM 660 N N . LYS A 1 86 ? -2.151 8.690 16.065 1.00 95.62 86 LYS A N 1
ATOM 661 C CA . LYS A 1 86 ? -1.308 8.081 17.093 1.00 95.62 86 LYS A CA 1
ATOM 662 C C . LYS A 1 86 ? -0.619 6.854 16.517 1.00 95.62 86 LYS A C 1
ATOM 664 O O . LYS A 1 86 ? -1.293 5.892 16.152 1.00 95.62 86 LYS A O 1
ATOM 669 N N . ILE A 1 87 ? 0.709 6.874 16.448 1.00 95.75 87 ILE A N 1
ATOM 670 C CA . ILE A 1 87 ? 1.494 5.757 15.916 1.00 95.75 87 ILE A CA 1
ATOM 671 C C . ILE A 1 87 ? 1.340 4.542 16.830 1.00 95.75 87 ILE A C 1
ATOM 673 O O . ILE A 1 87 ? 1.505 4.642 18.044 1.00 95.75 87 ILE A O 1
ATOM 677 N N . VAL A 1 88 ? 1.028 3.389 16.244 1.00 95.88 88 VAL A N 1
ATOM 678 C CA . VAL A 1 88 ? 0.906 2.109 16.953 1.00 95.88 88 VAL A CA 1
ATOM 679 C C . VAL A 1 88 ? 2.199 1.316 16.806 1.00 95.88 88 VAL A C 1
ATOM 681 O O . VAL A 1 88 ? 2.801 0.916 17.795 1.00 95.88 88 VAL A O 1
ATOM 684 N N . ARG A 1 89 ? 2.646 1.078 15.570 1.00 94.56 89 ARG A N 1
ATOM 685 C CA . ARG A 1 89 ? 3.899 0.362 15.281 1.00 94.56 89 ARG A CA 1
ATOM 686 C C . ARG A 1 89 ? 4.333 0.571 13.837 1.00 94.56 89 ARG A C 1
ATOM 688 O O . ARG A 1 89 ? 3.502 0.849 12.977 1.00 94.56 89 ARG A O 1
ATOM 695 N N . GLN A 1 90 ? 5.611 0.353 13.558 1.00 93.62 90 GLN A N 1
ATOM 696 C CA . GLN A 1 90 ? 6.092 0.220 12.186 1.00 93.62 90 GLN A CA 1
ATOM 697 C C . GLN A 1 90 ? 5.589 -1.105 11.586 1.00 93.62 90 GLN A C 1
ATOM 699 O O . GLN A 1 90 ? 5.526 -2.129 12.274 1.00 93.62 90 GLN A O 1
ATOM 704 N N . ILE A 1 91 ? 5.183 -1.072 10.318 1.00 89.75 91 ILE A N 1
ATOM 705 C CA . ILE A 1 91 ? 4.670 -2.234 9.577 1.00 89.75 91 ILE A CA 1
ATOM 706 C C . ILE A 1 91 ? 5.462 -2.532 8.304 1.00 89.75 91 ILE A C 1
ATOM 708 O O . ILE A 1 91 ? 5.319 -3.616 7.752 1.00 89.75 91 ILE A O 1
ATOM 712 N N . GLY A 1 92 ? 6.319 -1.614 7.854 1.00 84.00 92 GLY A N 1
ATOM 713 C CA . GLY A 1 92 ? 7.190 -1.860 6.713 1.00 84.00 92 GLY A CA 1
ATOM 714 C C . GLY A 1 92 ? 8.264 -0.796 6.540 1.00 84.00 92 GLY A C 1
ATOM 715 O O . GLY A 1 92 ? 8.117 0.339 6.989 1.00 84.00 92 GLY A O 1
ATOM 716 N N . VAL A 1 93 ? 9.339 -1.174 5.853 1.00 81.25 93 VAL A N 1
ATOM 717 C CA . VAL A 1 93 ? 10.415 -0.277 5.419 1.00 81.25 93 VAL A CA 1
ATOM 718 C C . VAL A 1 93 ? 10.717 -0.592 3.962 1.00 81.25 93 VAL A C 1
ATOM 720 O O . VAL A 1 93 ? 10.892 -1.753 3.595 1.00 81.25 93 VAL A O 1
ATOM 723 N N . GLY A 1 94 ? 10.767 0.437 3.122 1.00 70.75 94 GLY A N 1
ATOM 724 C CA . GLY A 1 94 ? 11.097 0.316 1.707 1.00 70.75 94 GLY A CA 1
ATOM 725 C C . GLY A 1 94 ? 12.025 1.434 1.243 1.00 70.75 94 GLY A C 1
ATOM 726 O O . GLY A 1 94 ? 12.317 2.373 1.979 1.00 70.75 94 GLY A O 1
ATOM 727 N N . GLY A 1 95 ? 12.466 1.371 -0.016 1.00 66.75 95 GLY A N 1
ATOM 728 C CA . GLY A 1 95 ? 13.407 2.356 -0.573 1.00 66.75 95 GLY A CA 1
ATOM 729 C C . GLY A 1 95 ? 12.907 3.808 -0.544 1.00 66.75 95 GLY A C 1
ATOM 730 O O . GLY A 1 95 ? 13.709 4.738 -0.553 1.00 66.75 95 GLY A O 1
ATOM 731 N N . MET A 1 96 ? 11.590 4.010 -0.467 1.00 69.94 96 MET A N 1
ATOM 732 C CA . MET A 1 96 ? 10.964 5.339 -0.448 1.00 69.94 96 MET A CA 1
ATOM 733 C C . MET A 1 96 ? 10.683 5.873 0.949 1.00 69.94 96 MET A C 1
ATOM 735 O O . MET A 1 96 ? 10.328 7.039 1.087 1.00 69.94 96 MET A O 1
ATOM 739 N N . GLY A 1 97 ? 10.858 5.041 1.974 1.00 79.75 97 GLY A N 1
ATOM 740 C CA . GLY A 1 97 ? 10.607 5.415 3.352 1.00 79.75 97 GLY A CA 1
ATOM 741 C C . GLY A 1 97 ? 9.924 4.312 4.142 1.00 79.75 97 GLY A C 1
ATOM 742 O O . GLY A 1 97 ? 10.029 3.124 3.828 1.00 79.75 97 GLY A O 1
ATOM 743 N N . GLU A 1 98 ? 9.239 4.722 5.193 1.00 87.88 98 GLU A N 1
ATOM 744 C CA . GLU A 1 98 ? 8.774 3.841 6.256 1.00 87.88 98 GLU A CA 1
ATOM 745 C C . GLU A 1 98 ? 7.250 3.857 6.327 1.00 87.88 98 GLU A C 1
ATOM 747 O O . GLU A 1 98 ? 6.618 4.882 6.079 1.00 87.88 98 GLU A O 1
ATOM 752 N N . VAL A 1 99 ? 6.653 2.714 6.657 1.00 90.12 99 VAL A N 1
ATOM 753 C CA . VAL A 1 99 ? 5.203 2.554 6.775 1.00 90.12 99 VAL A CA 1
ATOM 754 C C . VAL A 1 99 ? 4.857 2.202 8.213 1.00 90.12 99 VAL A C 1
ATOM 756 O O . VAL A 1 99 ? 5.422 1.271 8.792 1.00 90.12 99 VAL A O 1
ATOM 759 N N . TYR A 1 100 ? 3.897 2.925 8.774 1.00 94.31 100 TYR A N 1
ATOM 760 C CA . TYR A 1 100 ? 3.437 2.794 10.149 1.00 94.31 100 TYR A CA 1
ATOM 761 C C . TYR A 1 100 ? 1.943 2.490 10.195 1.00 94.31 100 TYR A C 1
ATOM 763 O O . TYR A 1 100 ? 1.160 3.098 9.473 1.00 94.31 100 TYR A O 1
ATOM 771 N N . LEU A 1 101 ? 1.541 1.588 11.086 1.00 96.19 101 LEU A N 1
ATOM 772 C CA . LEU A 1 101 ? 0.159 1.482 11.541 1.00 96.19 101 LEU A CA 1
ATOM 773 C C . LEU A 1 101 ? -0.087 2.589 12.564 1.00 96.19 101 LEU A C 1
ATOM 775 O O . LEU A 1 101 ? 0.688 2.740 13.515 1.00 96.19 101 LEU A O 1
ATOM 779 N N . ALA A 1 102 ? -1.179 3.322 12.399 1.00 96.81 102 ALA A N 1
ATOM 780 C CA . ALA A 1 102 ? -1.592 4.375 13.311 1.00 96.81 102 ALA A CA 1
ATOM 781 C C . ALA A 1 102 ? -3.107 4.348 13.553 1.00 96.81 102 ALA A C 1
ATOM 783 O O . ALA A 1 102 ? -3.865 3.804 12.751 1.00 96.81 102 ALA A O 1
ATOM 784 N N . GLN A 1 103 ? -3.536 4.954 14.659 1.00 97.56 103 GLN A N 1
ATOM 785 C CA . GLN A 1 103 ? -4.939 5.248 14.942 1.00 97.56 103 GLN A CA 1
ATOM 786 C C . GLN A 1 103 ? -5.241 6.688 14.526 1.00 97.56 103 GLN A C 1
ATOM 788 O O . GLN A 1 103 ? -4.621 7.620 15.041 1.00 97.56 103 GLN A O 1
ATOM 793 N N . ASP A 1 104 ? -6.207 6.872 13.633 1.00 96.69 104 ASP A N 1
ATOM 794 C CA . ASP A 1 104 ? -6.840 8.162 13.364 1.00 96.69 104 ASP A CA 1
ATOM 795 C C . ASP A 1 104 ? -7.718 8.536 14.560 1.00 96.69 104 ASP A C 1
ATOM 797 O O . ASP A 1 104 ? -8.751 7.913 14.806 1.00 96.69 104 ASP A O 1
ATOM 801 N N . GLN A 1 105 ? -7.299 9.542 15.329 1.00 95.38 105 GLN A N 1
ATOM 802 C CA . GLN A 1 105 ? -8.001 9.931 16.553 1.00 95.38 105 GLN A CA 1
ATOM 803 C C . GLN A 1 105 ? -9.277 10.742 16.285 1.00 95.38 105 GLN A C 1
ATOM 805 O O . GLN A 1 105 ? -10.049 10.965 17.214 1.00 95.38 105 GLN A O 1
ATOM 810 N N . LYS A 1 106 ? -9.505 11.203 15.047 1.00 95.19 106 LYS A N 1
ATOM 811 C CA . LYS A 1 106 ? -10.710 11.959 14.675 1.00 95.19 106 LYS A CA 1
ATOM 812 C C . LYS A 1 106 ? -11.823 11.045 14.184 1.00 95.19 106 LYS A C 1
ATOM 814 O O . LYS A 1 106 ? -12.979 11.266 14.531 1.00 95.19 106 LYS A O 1
ATOM 819 N N . LEU A 1 107 ? -11.475 10.061 13.356 1.00 94.81 107 LEU A N 1
ATOM 820 C CA . LEU A 1 107 ? -12.437 9.138 12.739 1.00 94.81 107 LEU A CA 1
ATOM 821 C C . LEU A 1 107 ? -12.503 7.770 13.429 1.00 94.81 107 LEU A C 1
ATOM 823 O O . LEU A 1 107 ? -13.298 6.932 13.018 1.00 94.81 107 LEU A O 1
ATOM 827 N N . ASP A 1 108 ? -11.672 7.555 14.449 1.00 94.88 108 ASP A N 1
ATOM 828 C CA . ASP A 1 108 ? -11.581 6.327 15.240 1.00 94.88 108 ASP A CA 1
ATOM 829 C C . ASP A 1 108 ? -11.392 5.059 14.393 1.00 94.88 108 ASP A C 1
ATOM 831 O O . ASP A 1 108 ? -12.120 4.071 14.494 1.00 94.88 108 ASP A O 1
ATOM 835 N N . ARG A 1 109 ? -10.381 5.090 13.520 1.00 95.81 109 ARG A N 1
ATOM 836 C CA . ARG A 1 109 ? -10.038 3.976 12.627 1.00 95.81 109 ARG A CA 1
ATOM 837 C C . ARG A 1 109 ? -8.536 3.762 12.522 1.00 95.81 109 ARG A C 1
ATOM 839 O O . ARG A 1 109 ? -7.744 4.685 12.706 1.00 95.81 109 ARG A O 1
ATOM 846 N N . GLN A 1 110 ? -8.154 2.550 12.144 1.00 97.19 110 GLN A N 1
ATOM 847 C CA . GLN A 1 110 ? -6.770 2.230 11.816 1.00 97.19 110 GLN A CA 1
ATOM 848 C C . GLN A 1 110 ? -6.412 2.688 10.401 1.00 97.19 110 GLN A C 1
ATOM 850 O O . GLN A 1 110 ? -7.201 2.543 9.465 1.00 97.19 110 GLN A O 1
ATOM 855 N N . VAL A 1 111 ? -5.200 3.215 10.251 1.00 96.81 111 VAL A N 1
ATOM 856 C CA . VAL A 1 111 ? -4.650 3.695 8.980 1.00 96.81 111 VAL A CA 1
ATOM 857 C C . VAL A 1 111 ? -3.194 3.269 8.815 1.00 96.81 111 VAL A C 1
ATOM 859 O O . VAL A 1 111 ? -2.484 3.038 9.797 1.00 96.81 111 VAL A O 1
ATOM 862 N N . ALA A 1 112 ? -2.743 3.192 7.565 1.00 95.00 112 ALA A N 1
ATOM 863 C CA . ALA A 1 112 ? -1.334 3.042 7.227 1.00 95.00 112 ALA A CA 1
ATOM 864 C C . ALA A 1 112 ? -0.758 4.397 6.787 1.00 95.00 112 ALA A C 1
ATOM 866 O O . ALA A 1 112 ? -1.260 5.009 5.843 1.00 95.00 112 ALA A O 1
ATOM 867 N N . ILE A 1 113 ? 0.297 4.854 7.465 1.00 93.12 113 ILE A N 1
ATOM 868 C CA . ILE A 1 113 ? 1.005 6.108 7.183 1.00 93.12 113 ILE A CA 1
ATOM 869 C C . ILE A 1 113 ? 2.361 5.775 6.572 1.00 93.12 113 ILE A C 1
ATOM 871 O O . ILE A 1 113 ? 3.223 5.210 7.245 1.00 93.12 113 ILE A O 1
ATOM 875 N N . LYS A 1 114 ? 2.555 6.136 5.305 1.00 89.75 114 LYS A N 1
ATOM 876 C CA . LYS A 1 114 ? 3.836 6.038 4.603 1.00 89.75 114 LYS A CA 1
ATOM 877 C C . LYS A 1 114 ? 4.541 7.385 4.658 1.00 89.75 114 LYS A C 1
ATOM 879 O O . LYS A 1 114 ? 4.061 8.348 4.066 1.00 89.75 114 LYS A O 1
ATOM 884 N N . ILE A 1 115 ? 5.668 7.437 5.353 1.00 88.62 115 ILE A N 1
ATOM 885 C CA . ILE A 1 115 ? 6.504 8.628 5.509 1.00 88.62 115 ILE A CA 1
ATOM 886 C C . ILE A 1 115 ? 7.638 8.543 4.501 1.00 88.62 115 ILE A C 1
ATOM 888 O O . ILE A 1 115 ? 8.363 7.547 4.466 1.00 88.62 115 ILE A O 1
ATOM 892 N N . LEU A 1 116 ? 7.777 9.571 3.670 1.00 82.50 116 LEU A N 1
ATOM 893 C CA . LEU A 1 116 ? 8.820 9.631 2.657 1.00 82.50 116 LEU A CA 1
ATOM 894 C C . LEU A 1 116 ? 10.153 10.045 3.267 1.00 82.50 116 LEU A C 1
ATOM 896 O O . LEU A 1 116 ? 10.222 10.978 4.063 1.00 82.50 116 LEU A O 1
ATOM 900 N N . ASN A 1 117 ? 11.232 9.380 2.857 1.00 77.12 117 ASN A N 1
ATOM 901 C CA . ASN A 1 117 ? 12.563 9.760 3.318 1.00 77.12 117 ASN A CA 1
ATOM 902 C C . ASN A 1 117 ? 12.990 11.140 2.764 1.00 77.12 117 ASN A C 1
ATOM 904 O O . ASN A 1 117 ? 12.547 11.589 1.701 1.00 77.12 117 ASN A O 1
ATOM 908 N N . GLU A 1 118 ? 13.889 11.824 3.476 1.00 68.62 118 GLU A N 1
ATOM 909 C CA . GLU A 1 118 ? 14.369 13.151 3.063 1.00 68.62 118 GLU A CA 1
ATOM 910 C C . GLU A 1 118 ? 15.065 13.132 1.700 1.00 68.62 118 GLU A C 1
ATOM 912 O O . GLU A 1 118 ? 14.915 14.061 0.913 1.00 68.62 118 GLU A O 1
ATOM 917 N N . LYS A 1 119 ? 15.807 12.061 1.388 1.00 64.69 119 LYS A N 1
ATOM 918 C CA . LYS A 1 119 ? 16.509 11.916 0.102 1.00 64.69 119 LYS A CA 1
ATOM 919 C C . LYS A 1 119 ? 15.538 11.949 -1.080 1.00 64.69 119 LYS A C 1
ATOM 921 O O . LYS A 1 119 ? 15.873 12.485 -2.130 1.00 64.69 119 LYS A O 1
ATOM 926 N N . PHE A 1 120 ? 14.336 11.413 -0.898 1.00 64.44 120 PHE A N 1
ATOM 927 C CA . PHE A 1 120 ? 13.262 11.464 -1.877 1.00 64.44 120 PHE A CA 1
ATOM 928 C C . PHE A 1 120 ? 12.621 12.854 -1.942 1.00 64.44 120 PHE A C 1
ATOM 930 O O . PHE A 1 120 ? 12.408 13.377 -3.034 1.00 64.44 120 PHE A O 1
ATOM 937 N N . SER A 1 121 ? 12.383 13.470 -0.780 1.00 62.91 121 SER A N 1
ATOM 938 C CA . SER A 1 121 ? 11.738 14.788 -0.667 1.00 62.91 121 SER A CA 1
ATOM 939 C C . SER A 1 121 ? 12.606 15.944 -1.188 1.00 62.91 121 SER A C 1
ATOM 941 O O . SER A 1 121 ? 12.071 16.924 -1.691 1.00 62.91 121 SER A O 1
ATOM 943 N N . ARG A 1 122 ? 13.943 15.831 -1.138 1.00 64.31 122 ARG A N 1
ATOM 944 C CA . ARG A 1 122 ? 14.886 16.867 -1.619 1.00 64.31 122 ARG A CA 1
ATOM 945 C C . ARG A 1 122 ? 14.883 17.060 -3.139 1.00 64.31 122 ARG A C 1
ATOM 947 O O . ARG A 1 122 ? 15.374 18.073 -3.629 1.00 64.31 122 ARG A O 1
ATOM 954 N N . HIS A 1 123 ? 14.354 16.103 -3.898 1.00 67.44 123 HIS A N 1
ATOM 955 C CA . HIS A 1 123 ? 14.205 16.230 -5.342 1.00 67.44 123 HIS A CA 1
ATOM 956 C C . HIS A 1 123 ? 12.773 16.651 -5.673 1.00 67.44 123 HIS A C 1
ATOM 958 O O . HIS A 1 123 ? 11.906 15.800 -5.857 1.00 67.44 123 HIS A O 1
ATOM 964 N N . GLU A 1 124 ? 12.544 17.958 -5.809 1.00 66.81 124 GLU A N 1
ATOM 965 C CA . GLU A 1 124 ? 11.228 18.564 -6.077 1.00 66.81 124 GLU A CA 1
ATOM 966 C C . GLU A 1 124 ? 10.468 17.849 -7.212 1.00 66.81 124 GLU A C 1
ATOM 968 O O . GLU A 1 124 ? 9.317 17.449 -7.053 1.00 66.81 124 GLU A O 1
ATOM 973 N N . SER A 1 125 ? 11.159 17.514 -8.310 1.00 69.62 125 SER A N 1
ATOM 974 C CA . SER A 1 125 ? 10.553 16.786 -9.438 1.00 69.62 125 SER A CA 1
ATOM 975 C C . SER A 1 125 ? 10.076 15.354 -9.121 1.00 69.62 125 SER A C 1
ATOM 977 O O . SER A 1 125 ? 9.178 14.842 -9.797 1.00 69.62 125 SER A O 1
ATOM 979 N N . ASN A 1 126 ? 10.664 14.693 -8.117 1.00 68.00 126 ASN A N 1
ATOM 980 C CA . ASN A 1 126 ? 10.242 13.366 -7.657 1.00 68.00 126 ASN A CA 1
ATOM 981 C C . ASN A 1 126 ? 9.019 13.482 -6.746 1.00 68.00 126 ASN A C 1
ATOM 983 O O . ASN A 1 126 ? 8.069 12.713 -6.900 1.00 68.00 126 ASN A O 1
ATOM 987 N N . LEU A 1 127 ? 9.022 14.474 -5.852 1.00 72.44 127 LEU A N 1
ATOM 988 C CA . LEU A 1 127 ? 7.919 14.743 -4.939 1.00 72.44 127 LEU A CA 1
ATOM 989 C C . LEU A 1 127 ? 6.649 15.173 -5.688 1.00 72.44 127 LEU A C 1
ATOM 991 O O . LEU A 1 127 ? 5.588 14.588 -5.477 1.00 72.44 127 LEU A O 1
ATOM 995 N N . GLU A 1 128 ? 6.747 16.119 -6.626 1.00 74.31 128 GLU A N 1
ATOM 996 C CA . GLU A 1 128 ? 5.605 16.566 -7.438 1.00 74.31 128 GLU A CA 1
ATOM 997 C C . GLU A 1 128 ? 4.954 15.411 -8.206 1.00 74.31 128 GLU A C 1
ATOM 999 O O . GLU A 1 128 ? 3.726 15.285 -8.271 1.00 74.31 128 GLU A O 1
ATOM 1004 N N . ARG A 1 129 ? 5.778 14.534 -8.791 1.00 71.25 129 ARG A N 1
ATOM 1005 C CA . ARG A 1 129 ? 5.289 13.364 -9.521 1.00 71.25 129 ARG A CA 1
ATOM 1006 C C . ARG A 1 129 ? 4.635 12.356 -8.582 1.00 71.25 129 ARG A C 1
ATOM 1008 O O . ARG A 1 129 ? 3.566 11.850 -8.918 1.00 71.25 129 ARG A O 1
ATOM 1015 N N . PHE A 1 130 ? 5.251 12.091 -7.435 1.00 74.31 130 PHE A N 1
ATOM 1016 C CA . PHE A 1 130 ? 4.704 11.203 -6.416 1.00 74.31 130 PHE A CA 1
ATOM 1017 C C . PHE A 1 130 ? 3.325 11.681 -5.948 1.00 74.31 130 PHE A C 1
ATOM 1019 O O . PHE A 1 130 ? 2.365 10.914 -5.972 1.00 74.31 130 PHE A O 1
ATOM 1026 N N . ILE A 1 131 ? 3.190 12.974 -5.635 1.00 77.25 131 ILE A N 1
ATOM 1027 C CA . ILE A 1 131 ? 1.909 13.585 -5.261 1.00 77.25 131 ILE A CA 1
ATOM 1028 C C . ILE A 1 131 ? 0.898 13.471 -6.408 1.00 77.25 131 ILE A C 1
ATOM 1030 O O . ILE A 1 131 ? -0.266 13.148 -6.174 1.00 77.25 131 ILE A O 1
ATOM 1034 N N . ARG A 1 132 ? 1.310 13.715 -7.659 1.00 78.06 132 ARG A N 1
ATOM 1035 C CA . ARG A 1 132 ? 0.425 13.587 -8.827 1.00 78.06 132 ARG A CA 1
ATOM 1036 C C . ARG A 1 132 ? -0.107 12.165 -8.996 1.00 78.06 132 ARG A C 1
ATOM 1038 O O . ARG A 1 132 ? -1.281 11.993 -9.309 1.00 78.06 132 ARG A O 1
ATOM 1045 N N . GLU A 1 133 ? 0.734 11.158 -8.803 1.00 73.69 133 GLU A N 1
ATOM 1046 C CA . GLU A 1 133 ? 0.335 9.753 -8.918 1.00 73.69 133 GLU A CA 1
ATOM 1047 C C . GLU A 1 133 ? -0.540 9.310 -7.754 1.00 73.69 133 GLU A C 1
ATOM 1049 O O . GLU A 1 133 ? -1.558 8.665 -7.984 1.00 73.69 133 GLU A O 1
ATOM 1054 N N . ALA A 1 134 ? -0.227 9.742 -6.533 1.00 78.81 134 ALA A N 1
ATOM 1055 C CA . ALA A 1 134 ? -1.087 9.526 -5.379 1.00 78.81 134 ALA A CA 1
ATOM 1056 C C . ALA A 1 134 ? -2.477 10.155 -5.582 1.00 78.81 134 ALA A C 1
ATOM 1058 O O . ALA A 1 134 ? -3.484 9.504 -5.322 1.00 78.81 134 ALA A O 1
ATOM 1059 N N . LYS A 1 135 ? -2.552 11.373 -6.140 1.00 81.19 135 LYS A N 1
ATOM 1060 C CA . LYS A 1 135 ? -3.823 12.026 -6.509 1.00 81.19 135 LYS A CA 1
ATOM 1061 C C . LYS A 1 135 ? -4.581 11.274 -7.606 1.00 81.19 135 LYS A C 1
ATOM 1063 O O . LYS A 1 135 ? -5.805 11.175 -7.555 1.00 81.19 135 LYS A O 1
ATOM 1068 N N . ALA A 1 136 ? -3.870 10.750 -8.604 1.00 78.56 136 ALA A N 1
ATOM 1069 C CA . ALA A 1 136 ? -4.483 9.940 -9.651 1.00 78.56 136 ALA A CA 1
ATOM 1070 C C . ALA A 1 136 ? -5.049 8.636 -9.066 1.00 78.56 136 ALA A C 1
ATOM 1072 O O . ALA A 1 136 ? -6.206 8.305 -9.302 1.00 78.56 136 ALA A O 1
ATOM 1073 N N . ALA A 1 137 ? -4.269 7.941 -8.237 1.00 77.88 137 ALA A N 1
ATOM 1074 C CA . ALA A 1 137 ? -4.694 6.722 -7.562 1.00 77.88 137 ALA A CA 1
ATOM 1075 C C . ALA A 1 137 ? -5.864 6.970 -6.596 1.00 77.88 137 ALA A C 1
ATOM 1077 O O . ALA A 1 137 ? -6.795 6.174 -6.569 1.00 77.88 137 ALA A O 1
ATOM 1078 N N . SER A 1 138 ? -5.884 8.097 -5.872 1.00 82.12 138 SER A N 1
ATOM 1079 C CA . SER A 1 138 ? -6.992 8.446 -4.970 1.00 82.12 138 SER A CA 1
ATOM 1080 C C . SER A 1 138 ? -8.314 8.710 -5.695 1.00 82.12 138 SER A C 1
ATOM 1082 O O . SER A 1 138 ? -9.369 8.663 -5.072 1.00 82.12 138 SER A O 1
ATOM 1084 N N . ALA A 1 139 ? -8.277 9.002 -7.000 1.00 81.62 139 ALA A N 1
ATOM 1085 C CA . ALA A 1 139 ? -9.485 9.155 -7.808 1.00 81.62 139 ALA A CA 1
ATOM 1086 C C . ALA A 1 139 ? -10.121 7.805 -8.191 1.00 81.62 139 ALA A C 1
ATOM 1088 O O . ALA A 1 139 ? -11.261 7.773 -8.657 1.00 81.62 139 ALA A O 1
ATOM 1089 N N . LEU A 1 140 ? -9.406 6.689 -8.007 1.00 85.50 140 LEU A N 1
ATOM 1090 C CA . LEU A 1 140 ? -9.924 5.356 -8.286 1.00 85.50 140 LEU A CA 1
ATOM 1091 C C . LEU A 1 140 ? -10.825 4.896 -7.141 1.00 85.50 140 LEU A C 1
ATOM 1093 O O . LEU A 1 140 ? -10.378 4.703 -6.014 1.00 85.50 140 LEU A O 1
ATOM 1097 N N . ASN A 1 141 ? -12.098 4.659 -7.453 1.00 86.50 141 ASN A N 1
ATOM 1098 C CA . ASN A 1 141 ? -13.039 4.038 -6.530 1.00 86.50 141 ASN A CA 1
ATOM 1099 C C . ASN A 1 141 ? -13.304 2.593 -6.962 1.00 86.50 141 ASN A C 1
ATOM 1101 O O . ASN A 1 141 ? -14.178 2.327 -7.787 1.00 86.50 141 ASN A O 1
ATOM 1105 N N . HIS A 1 142 ? -12.511 1.663 -6.438 1.00 94.00 142 HIS A N 1
ATOM 1106 C CA . HIS A 1 142 ? -12.667 0.237 -6.703 1.00 94.00 142 HIS A CA 1
ATOM 1107 C C . HIS A 1 142 ? -12.324 -0.557 -5.441 1.00 94.00 142 HIS A C 1
ATOM 1109 O O . HIS A 1 142 ? -11.294 -0.284 -4.824 1.00 94.00 142 HIS A O 1
ATOM 1115 N N . PRO A 1 143 ? -13.119 -1.569 -5.054 1.00 94.50 143 PRO A N 1
ATOM 1116 C CA . PRO A 1 143 ? -12.928 -2.227 -3.768 1.00 94.50 143 PRO A CA 1
ATOM 1117 C C . PRO A 1 143 ? -11.572 -2.946 -3.677 1.00 94.50 143 PRO A C 1
ATOM 1119 O O . PRO A 1 143 ? -10.961 -2.934 -2.612 1.00 94.50 143 PRO A O 1
ATOM 1122 N N . ASN A 1 144 ? -11.046 -3.479 -4.787 1.00 96.19 144 ASN A N 1
ATOM 1123 C CA . ASN A 1 144 ? -9.726 -4.124 -4.848 1.00 96.19 144 ASN A CA 1
ATOM 1124 C C . ASN A 1 144 ? -8.527 -3.162 -5.032 1.00 96.19 144 ASN A C 1
ATOM 1126 O O . ASN A 1 144 ? -7.418 -3.631 -5.277 1.00 96.19 144 ASN A O 1
ATOM 1130 N N . ILE A 1 145 ? -8.719 -1.842 -4.952 1.00 92.50 145 ILE A N 1
ATOM 1131 C CA . ILE A 1 145 ? -7.637 -0.844 -4.999 1.00 92.50 145 ILE A CA 1
ATOM 1132 C C . ILE A 1 145 ? -7.503 -0.202 -3.617 1.00 92.50 145 ILE A C 1
ATOM 1134 O O . ILE A 1 145 ? -8.512 0.069 -2.967 1.00 92.50 145 ILE A O 1
ATOM 1138 N N . LEU A 1 146 ? -6.265 0.006 -3.164 1.00 92.69 146 LEU A N 1
ATOM 1139 C CA . LEU A 1 146 ? -5.974 0.700 -1.913 1.00 92.69 146 LEU A CA 1
ATOM 1140 C C . LEU A 1 146 ? -6.535 2.127 -1.933 1.00 92.69 146 LEU A C 1
ATOM 1142 O O . LEU A 1 146 ? -6.220 2.921 -2.820 1.00 92.69 146 LEU A O 1
ATOM 1146 N N . VAL A 1 147 ? -7.313 2.468 -0.911 1.00 90.88 147 VAL A N 1
ATOM 1147 C CA . VAL A 1 147 ? -7.855 3.813 -0.729 1.00 90.88 147 VAL A CA 1
ATOM 1148 C C . VAL A 1 147 ? -6.837 4.708 -0.026 1.00 90.88 147 VAL A C 1
ATOM 1150 O O . VAL A 1 147 ? -6.412 4.439 1.098 1.00 90.88 147 VAL A O 1
ATOM 1153 N N . ILE A 1 148 ? -6.502 5.824 -0.670 1.00 90.88 148 ILE A N 1
ATOM 1154 C CA . ILE A 1 148 ? -5.742 6.920 -0.062 1.00 90.88 148 ILE A CA 1
ATOM 1155 C C . ILE A 1 148 ? -6.727 7.847 0.653 1.00 90.88 148 ILE A C 1
ATOM 1157 O O . ILE A 1 148 ? -7.711 8.296 0.070 1.00 90.88 148 ILE A O 1
ATOM 1161 N N . HIS A 1 149 ? -6.469 8.123 1.927 1.00 91.25 149 HIS A N 1
ATOM 1162 C CA . HIS A 1 149 ? -7.275 9.020 2.751 1.00 91.25 149 HIS A CA 1
ATOM 1163 C C . HIS A 1 149 ? -6.723 10.441 2.773 1.00 91.25 149 HIS A C 1
ATOM 1165 O O . HIS A 1 149 ? -7.499 11.392 2.769 1.00 91.25 149 HIS A O 1
ATOM 1171 N N . GLU A 1 150 ? -5.399 10.587 2.792 1.00 90.00 150 GLU A N 1
ATOM 1172 C CA . GLU A 1 150 ? -4.747 11.886 2.923 1.00 90.00 150 GLU A CA 1
ATOM 1173 C C . GLU A 1 150 ? -3.377 11.872 2.242 1.00 90.00 150 GLU A C 1
ATOM 1175 O O . GLU A 1 150 ? -2.660 10.871 2.261 1.00 90.00 150 GLU A O 1
ATOM 1180 N N . ILE A 1 151 ? -3.010 13.009 1.659 1.00 87.31 151 ILE A N 1
ATOM 1181 C CA . ILE A 1 151 ? -1.639 13.330 1.268 1.00 87.31 151 ILE A CA 1
ATOM 1182 C C . ILE A 1 151 ? -1.301 14.600 2.035 1.00 87.31 151 ILE A C 1
ATOM 1184 O O . ILE A 1 151 ? -2.018 15.594 1.900 1.00 87.31 151 ILE A O 1
ATOM 1188 N N . GLY A 1 152 ? -0.249 14.554 2.842 1.00 85.81 152 GLY A N 1
ATOM 1189 C CA . GLY A 1 152 ? 0.098 15.640 3.742 1.00 85.81 152 GLY A CA 1
ATOM 1190 C C . GLY A 1 152 ? 1.590 15.929 3.765 1.00 85.81 152 GLY A C 1
ATOM 1191 O O . GLY A 1 152 ? 2.423 15.124 3.347 1.00 85.81 152 GLY A O 1
ATOM 1192 N N . GLU A 1 153 ? 1.903 17.102 4.288 1.00 85.00 153 GLU A N 1
ATOM 1193 C CA . GLU A 1 153 ? 3.254 17.587 4.523 1.00 85.00 153 GLU A CA 1
ATOM 1194 C C . GLU A 1 153 ? 3.284 18.209 5.921 1.00 85.00 153 GLU A C 1
ATOM 1196 O O . GLU A 1 153 ? 2.325 18.863 6.344 1.00 85.00 153 GLU A O 1
ATOM 1201 N N . ASN A 1 154 ? 4.351 17.958 6.673 1.00 74.75 154 ASN A N 1
ATOM 1202 C CA . ASN A 1 154 ? 4.649 18.678 7.906 1.00 74.75 154 ASN A CA 1
ATOM 1203 C C . ASN A 1 154 ? 6.140 19.031 7.953 1.00 74.75 154 ASN A C 1
ATOM 1205 O O . ASN A 1 154 ? 6.896 18.659 7.060 1.00 74.75 154 ASN A O 1
ATOM 1209 N N . GLU A 1 155 ? 6.561 19.727 9.010 1.00 66.75 155 GLU A N 1
ATOM 1210 C CA . GLU A 1 155 ? 7.949 20.180 9.190 1.00 66.75 155 GLU A CA 1
ATOM 1211 C C . GLU A 1 155 ? 8.992 19.049 9.101 1.00 66.75 155 GLU A C 1
ATOM 1213 O O . GLU A 1 155 ? 10.154 19.321 8.817 1.00 66.75 155 GLU A O 1
ATOM 1218 N N . ALA A 1 156 ? 8.591 17.790 9.323 1.00 66.75 156 ALA A N 1
ATOM 1219 C CA . ALA A 1 156 ? 9.486 16.638 9.339 1.00 66.75 156 ALA A CA 1
ATOM 1220 C C . ALA A 1 156 ? 9.521 15.861 8.011 1.00 66.75 156 ALA A C 1
ATOM 1222 O O . ALA A 1 156 ? 10.581 15.356 7.638 1.00 66.75 156 ALA A O 1
ATOM 1223 N N . ALA A 1 157 ? 8.388 15.711 7.310 1.00 78.06 157 ALA A N 1
ATOM 1224 C CA . ALA A 1 157 ? 8.319 14.904 6.090 1.00 78.06 157 ALA A CA 1
ATOM 1225 C C . ALA A 1 157 ? 7.015 15.070 5.288 1.00 78.06 157 ALA A C 1
ATOM 1227 O O . ALA A 1 157 ? 5.957 15.440 5.802 1.00 78.06 157 ALA A O 1
ATOM 1228 N N . ASN A 1 158 ? 7.084 14.646 4.024 1.00 84.19 158 ASN A N 1
ATOM 1229 C CA . ASN A 1 158 ? 5.914 14.320 3.213 1.00 84.19 158 ASN A CA 1
ATOM 1230 C C . ASN A 1 158 ? 5.389 12.926 3.569 1.00 84.19 158 ASN A C 1
ATOM 1232 O O . ASN A 1 158 ? 6.172 11.992 3.774 1.00 84.19 158 ASN A O 1
ATOM 1236 N N . TYR A 1 159 ? 4.069 12.760 3.597 1.00 88.06 159 TYR A N 1
ATOM 1237 C CA . TYR A 1 159 ? 3.444 11.487 3.939 1.00 88.06 159 TYR A CA 1
ATOM 1238 C C . TYR A 1 159 ? 2.153 11.218 3.163 1.00 88.06 159 TYR A C 1
ATOM 1240 O O . TYR A 1 159 ? 1.459 12.124 2.699 1.00 88.06 159 TYR A O 1
ATOM 1248 N N . ILE A 1 160 ? 1.821 9.933 3.047 1.00 88.81 160 ILE A N 1
ATOM 1249 C CA . ILE A 1 160 ? 0.529 9.450 2.552 1.00 88.81 160 ILE A CA 1
ATOM 1250 C C . ILE A 1 160 ? -0.136 8.633 3.647 1.00 88.81 160 ILE A C 1
ATOM 1252 O O . ILE A 1 160 ? 0.486 7.742 4.225 1.00 88.81 160 ILE A O 1
ATOM 1256 N N . VAL A 1 161 ? -1.416 8.902 3.883 1.00 92.25 161 VAL A N 1
ATOM 1257 C CA . VAL A 1 161 ? -2.283 8.093 4.738 1.00 92.25 161 VAL A CA 1
ATOM 1258 C C . VAL A 1 161 ? -3.235 7.300 3.858 1.00 92.25 161 VAL A C 1
ATOM 1260 O O . VAL A 1 161 ? -3.897 7.850 2.977 1.00 92.25 161 VAL A O 1
ATOM 1263 N N . SER A 1 162 ? -3.329 6.004 4.113 1.00 93.25 162 SER A N 1
ATOM 1264 C CA . SER A 1 162 ? -4.203 5.070 3.402 1.00 93.25 162 SER A CA 1
ATOM 1265 C C . SER A 1 162 ? -4.980 4.197 4.379 1.00 93.25 162 SER A C 1
ATOM 1267 O O . SER A 1 162 ? -4.688 4.179 5.580 1.00 93.25 162 SER A O 1
ATOM 1269 N N . GLU A 1 163 ? -5.987 3.487 3.873 1.00 93.88 163 GLU A N 1
ATOM 1270 C CA . GLU A 1 163 ? -6.647 2.441 4.654 1.00 93.88 163 GLU A CA 1
ATOM 1271 C C . GLU A 1 163 ? -5.611 1.416 5.146 1.00 93.88 163 GLU A C 1
ATOM 1273 O O . GLU A 1 163 ? -4.669 1.059 4.435 1.00 93.88 163 GLU A O 1
ATOM 1278 N N . PHE A 1 164 ? -5.769 0.938 6.378 1.00 95.50 164 PHE A N 1
ATOM 1279 C CA . PHE A 1 164 ? -4.971 -0.185 6.848 1.00 95.50 164 PHE A CA 1
ATOM 1280 C C . PHE A 1 164 ? -5.570 -1.496 6.329 1.00 95.50 164 PHE A C 1
ATOM 1282 O O . PHE A 1 164 ? -6.744 -1.783 6.563 1.00 95.50 164 PHE A O 1
ATOM 1289 N N . ILE A 1 165 ? -4.756 -2.303 5.645 1.00 94.50 165 ILE A N 1
ATOM 1290 C CA . ILE A 1 165 ? -5.150 -3.634 5.183 1.00 94.50 165 ILE A CA 1
ATOM 1291 C C . ILE A 1 165 ? -4.589 -4.678 6.142 1.00 94.50 165 ILE A C 1
ATOM 1293 O O . ILE A 1 165 ? -3.384 -4.919 6.184 1.00 94.50 165 ILE A O 1
ATOM 1297 N N . GLU A 1 166 ? -5.471 -5.335 6.887 1.00 93.62 166 GLU A N 1
ATOM 1298 C CA . GLU A 1 166 ? -5.113 -6.536 7.635 1.00 93.62 166 GLU A CA 1
ATOM 1299 C C . GLU A 1 166 ? -5.045 -7.726 6.670 1.00 93.62 166 GLU A C 1
ATOM 1301 O O . GLU A 1 166 ? -6.063 -8.168 6.139 1.00 93.62 166 GLU A O 1
ATOM 1306 N N . GLY A 1 167 ? -3.839 -8.220 6.403 1.00 93.81 167 GLY A N 1
ATOM 1307 C CA . GLY A 1 167 ? -3.610 -9.314 5.466 1.00 93.81 167 GLY A CA 1
ATOM 1308 C C . GLY A 1 167 ? -2.130 -9.609 5.265 1.00 93.81 167 GLY A C 1
ATOM 1309 O O . GLY A 1 167 ? -1.272 -9.021 5.923 1.00 93.81 167 GLY A O 1
ATOM 1310 N N . VAL A 1 168 ? -1.848 -10.509 4.329 1.00 93.69 168 VAL A N 1
ATOM 1311 C CA . VAL A 1 168 ? -0.489 -10.895 3.923 1.00 93.69 168 VAL A CA 1
ATOM 1312 C C . VAL A 1 168 ? -0.283 -10.598 2.445 1.00 93.69 168 VAL A C 1
ATOM 1314 O O . VAL A 1 168 ? -1.235 -10.549 1.665 1.00 93.69 168 VAL A O 1
ATOM 1317 N N . THR A 1 169 ? 0.956 -10.377 2.036 1.00 93.75 169 THR A N 1
ATOM 1318 C CA . THR A 1 169 ? 1.282 -10.167 0.626 1.00 93.75 169 THR A CA 1
ATOM 1319 C C . THR A 1 169 ? 1.170 -11.473 -0.161 1.00 93.75 169 THR A C 1
ATOM 1321 O O . THR A 1 169 ? 1.445 -12.566 0.342 1.00 93.75 169 THR A O 1
ATOM 1324 N N . LEU A 1 170 ? 0.843 -11.376 -1.450 1.00 94.31 170 LEU A N 1
ATOM 1325 C CA . LEU A 1 170 ? 0.872 -12.522 -2.358 1.00 94.31 170 LEU A CA 1
ATOM 1326 C C . LEU A 1 170 ? 2.284 -13.129 -2.434 1.00 94.31 170 LEU A C 1
ATOM 1328 O O . LEU A 1 170 ? 2.432 -14.335 -2.630 1.00 94.31 170 LEU A O 1
ATOM 1332 N N . ARG A 1 171 ? 3.333 -12.313 -2.247 1.00 92.25 171 ARG A N 1
ATOM 1333 C CA . ARG A 1 171 ? 4.719 -12.792 -2.147 1.00 92.25 171 ARG A CA 1
ATOM 1334 C C . ARG A 1 171 ? 4.898 -13.776 -0.993 1.00 92.25 171 ARG A C 1
ATOM 1336 O O . ARG A 1 171 ? 5.554 -14.797 -1.193 1.00 92.25 171 ARG A O 1
ATOM 1343 N N . GLU A 1 172 ? 4.371 -13.455 0.185 1.00 91.19 172 GLU A N 1
ATOM 1344 C CA . GLU A 1 172 ? 4.469 -14.308 1.374 1.00 91.19 172 GLU A CA 1
ATOM 1345 C C . GLU A 1 172 ? 3.735 -15.630 1.149 1.00 91.19 172 GLU A C 1
ATOM 1347 O O . GLU A 1 172 ? 4.344 -16.687 1.300 1.00 91.19 172 GLU A O 1
ATOM 1352 N N . ILE A 1 173 ? 2.500 -15.582 0.640 1.00 92.00 173 ILE A N 1
ATOM 1353 C CA . ILE A 1 173 ? 1.703 -16.786 0.348 1.00 92.00 173 ILE A CA 1
ATOM 1354 C C . ILE A 1 173 ? 2.437 -17.726 -0.616 1.00 92.00 173 ILE A C 1
ATOM 1356 O O . ILE A 1 173 ? 2.613 -18.910 -0.329 1.00 92.00 173 ILE A O 1
ATOM 1360 N N . VAL A 1 174 ? 2.918 -17.195 -1.745 1.00 90.50 174 VAL A N 1
ATOM 1361 C CA . VAL A 1 174 ? 3.599 -17.997 -2.778 1.00 90.50 174 VAL A CA 1
ATOM 1362 C C . VAL A 1 174 ? 4.939 -18.555 -2.284 1.00 90.50 174 VAL A C 1
ATOM 1364 O O . VAL A 1 174 ? 5.415 -19.565 -2.802 1.00 90.50 174 VAL A O 1
ATOM 1367 N N . ARG A 1 175 ? 5.571 -17.910 -1.296 1.00 90.44 175 ARG A N 1
ATOM 1368 C CA . ARG A 1 175 ? 6.818 -18.392 -0.692 1.00 90.44 175 ARG A CA 1
ATOM 1369 C C . ARG A 1 175 ? 6.579 -19.562 0.262 1.00 90.44 175 ARG A C 1
ATOM 1371 O O . ARG A 1 175 ? 7.444 -20.430 0.354 1.00 90.44 175 ARG A O 1
ATOM 1378 N N . GLU A 1 176 ? 5.457 -19.571 0.974 1.00 87.69 176 GLU A N 1
ATOM 1379 C CA . GLU A 1 176 ? 5.142 -20.603 1.964 1.00 87.69 176 GLU A CA 1
ATOM 1380 C C . GLU A 1 176 ? 4.638 -21.896 1.328 1.00 87.69 176 GLU A C 1
ATOM 1382 O O . GLU A 1 176 ? 5.058 -22.982 1.730 1.00 87.69 176 GLU A O 1
ATOM 1387 N N . SER A 1 177 ? 3.754 -21.805 0.330 1.00 83.25 177 SER A N 1
ATOM 1388 C CA . SER A 1 177 ? 3.215 -23.000 -0.320 1.00 83.25 177 SER A CA 1
ATOM 1389 C C . SER A 1 177 ? 2.698 -22.747 -1.741 1.00 83.25 177 SER A C 1
ATOM 1391 O O . SER A 1 177 ? 2.293 -21.632 -2.079 1.00 83.25 177 SER A O 1
ATOM 1393 N N . PRO A 1 178 ? 2.682 -23.784 -2.602 1.00 88.38 178 PRO A N 1
ATOM 1394 C CA . PRO A 1 178 ? 1.984 -23.714 -3.878 1.00 88.38 178 PRO A CA 1
ATOM 1395 C C . PRO A 1 178 ? 0.480 -23.500 -3.667 1.00 88.38 178 PRO A C 1
ATOM 1397 O O . PRO A 1 178 ? -0.157 -24.234 -2.914 1.00 88.38 178 PRO A O 1
ATOM 1400 N N . MET A 1 179 ? -0.092 -22.536 -4.385 1.00 91.38 179 MET A N 1
ATOM 1401 C CA . MET A 1 179 ? -1.532 -22.266 -4.368 1.00 91.38 179 MET A CA 1
ATOM 1402 C C . MET A 1 179 ? -2.294 -23.250 -5.260 1.00 91.38 179 MET A C 1
ATOM 1404 O O . MET A 1 179 ? -1.786 -23.693 -6.298 1.00 91.38 179 MET A O 1
ATOM 1408 N N . LYS A 1 180 ? -3.547 -23.554 -4.908 1.00 93.88 180 LYS A N 1
ATOM 1409 C CA . LYS A 1 180 ? -4.441 -24.314 -5.789 1.00 93.88 180 LYS A CA 1
ATOM 1410 C C . LYS A 1 180 ? -4.812 -23.466 -6.999 1.00 93.88 180 LYS A C 1
ATOM 1412 O O . LYS A 1 180 ? -4.979 -22.254 -6.898 1.00 93.88 180 LYS A O 1
ATOM 1417 N N . SER A 1 181 ? -5.033 -24.110 -8.143 1.00 95.00 181 SER A N 1
ATOM 1418 C CA . SER A 1 181 ? -5.412 -23.404 -9.374 1.00 95.00 181 SER A CA 1
ATOM 1419 C C . SER A 1 181 ? -6.675 -22.551 -9.216 1.00 95.00 181 SER A C 1
ATOM 1421 O O . SER A 1 181 ? -6.750 -21.487 -9.817 1.00 95.00 181 SER A O 1
ATOM 1423 N N . SER A 1 182 ? -7.639 -22.976 -8.391 1.00 95.25 182 SER A N 1
ATOM 1424 C CA . SER A 1 182 ? -8.834 -22.182 -8.081 1.00 95.25 182 SER A CA 1
ATOM 1425 C C . SER A 1 182 ? -8.490 -20.873 -7.365 1.00 95.25 182 SER A C 1
ATOM 1427 O O . SER A 1 182 ? -8.922 -19.818 -7.805 1.00 95.25 182 SER A O 1
ATOM 1429 N N . GLU A 1 183 ? -7.635 -20.924 -6.340 1.00 93.62 183 GLU A N 1
ATOM 1430 C CA . GLU A 1 183 ? -7.209 -19.741 -5.576 1.00 93.62 183 GLU A CA 1
ATOM 1431 C C . GLU A 1 183 ? -6.440 -18.762 -6.470 1.00 93.62 183 GLU A C 1
ATOM 1433 O O . GLU A 1 183 ? -6.657 -17.553 -6.415 1.00 93.62 183 GLU A O 1
ATOM 1438 N N . VAL A 1 184 ? -5.586 -19.288 -7.357 1.00 95.31 184 VAL A N 1
ATOM 1439 C CA . VAL A 1 184 ? -4.865 -18.471 -8.344 1.00 95.31 184 VAL A CA 1
ATOM 1440 C C . VAL A 1 184 ? -5.837 -17.728 -9.258 1.00 95.31 184 VAL A C 1
ATOM 1442 O O . VAL A 1 184 ? -5.645 -16.539 -9.508 1.00 95.31 184 VAL A O 1
ATOM 1445 N N . LEU A 1 185 ? -6.867 -18.414 -9.762 1.00 97.25 185 LEU A N 1
ATOM 1446 C CA . LEU A 1 185 ? -7.873 -17.808 -10.632 1.00 97.25 185 LEU A CA 1
ATOM 1447 C C . LEU A 1 185 ? -8.687 -16.744 -9.890 1.00 97.25 185 LEU A C 1
ATOM 1449 O O . LEU A 1 185 ? -8.859 -15.650 -10.424 1.00 97.25 185 LEU A O 1
ATOM 1453 N N . ASP A 1 186 ? -9.114 -17.019 -8.657 1.00 96.75 186 ASP A N 1
ATOM 1454 C CA . ASP A 1 186 ? -9.881 -16.073 -7.841 1.00 96.75 186 ASP A CA 1
ATOM 1455 C C . ASP A 1 186 ? -9.089 -14.782 -7.573 1.00 96.75 186 ASP A C 1
ATOM 1457 O O . ASP A 1 186 ? -9.614 -13.673 -7.717 1.00 96.75 186 ASP A O 1
ATOM 1461 N N . ILE A 1 187 ? -7.797 -14.908 -7.252 1.00 96.88 187 ILE A N 1
ATOM 1462 C CA . ILE A 1 187 ? -6.892 -13.766 -7.068 1.00 96.88 187 ILE A CA 1
ATOM 1463 C C . ILE A 1 187 ? -6.690 -13.021 -8.394 1.00 96.88 187 ILE A C 1
ATOM 1465 O O . ILE A 1 187 ? -6.804 -11.794 -8.444 1.00 96.88 187 ILE A O 1
ATOM 1469 N N . ALA A 1 188 ? -6.414 -13.742 -9.485 1.00 97.00 188 ALA A N 1
ATOM 1470 C CA . ALA A 1 188 ? -6.150 -13.145 -10.792 1.00 97.00 188 ALA A CA 1
ATOM 1471 C C . ALA A 1 188 ? -7.354 -12.361 -11.333 1.00 97.00 188 ALA A C 1
ATOM 1473 O O . ALA A 1 188 ? -7.168 -11.281 -11.894 1.00 97.00 188 ALA A O 1
ATOM 1474 N N . ILE A 1 189 ? -8.579 -12.857 -11.130 1.00 98.25 189 ILE A N 1
ATOM 1475 C CA . ILE A 1 189 ? -9.815 -12.168 -11.525 1.00 98.25 189 ILE A CA 1
ATOM 1476 C C . ILE A 1 189 ? -9.959 -10.843 -10.767 1.00 98.25 189 ILE A C 1
ATOM 1478 O O . ILE A 1 189 ? -10.217 -9.809 -11.385 1.00 98.25 189 ILE A O 1
ATOM 1482 N N . GLN A 1 190 ? -9.745 -10.840 -9.447 1.00 98.19 190 GLN A N 1
ATOM 1483 C CA . GLN A 1 190 ? -9.811 -9.613 -8.644 1.00 98.19 190 GLN A CA 1
ATOM 1484 C C . GLN A 1 190 ? -8.756 -8.585 -9.078 1.00 98.19 190 GLN A C 1
ATOM 1486 O O . GLN A 1 190 ? -9.071 -7.402 -9.232 1.00 98.19 190 GLN A O 1
ATOM 1491 N N . ILE A 1 191 ? -7.523 -9.035 -9.344 1.00 97.25 191 ILE A N 1
ATOM 1492 C CA . ILE A 1 191 ? -6.450 -8.170 -9.853 1.00 97.25 191 ILE A CA 1
ATOM 1493 C C . ILE A 1 191 ? -6.827 -7.592 -11.223 1.00 97.25 191 ILE A C 1
ATOM 1495 O O . ILE A 1 191 ? -6.706 -6.387 -11.440 1.00 97.25 191 ILE A O 1
ATOM 1499 N N . ALA A 1 192 ? -7.305 -8.428 -12.147 1.00 97.56 192 ALA A N 1
ATOM 1500 C CA . ALA A 1 192 ? -7.677 -8.000 -13.491 1.00 97.56 192 ALA A CA 1
ATOM 1501 C C . ALA A 1 192 ? -8.816 -6.971 -13.475 1.00 97.56 192 ALA A C 1
ATOM 1503 O O . ALA A 1 192 ? -8.741 -5.971 -14.188 1.00 97.56 192 ALA A O 1
ATOM 1504 N N . ASN A 1 193 ? -9.828 -7.167 -12.624 1.00 97.19 193 ASN A N 1
ATOM 1505 C CA . ASN A 1 193 ? -10.933 -6.220 -12.462 1.00 97.19 193 ASN A CA 1
ATOM 1506 C C . ASN A 1 193 ? -10.445 -4.855 -11.953 1.00 97.19 193 ASN A C 1
ATOM 1508 O O . ASN A 1 193 ? -10.806 -3.823 -12.523 1.00 97.19 193 ASN A O 1
ATOM 1512 N N . ALA A 1 194 ? -9.562 -4.844 -10.950 1.00 94.88 194 ALA A N 1
ATOM 1513 C CA . ALA A 1 194 ? -8.952 -3.619 -10.438 1.00 94.88 194 ALA A CA 1
ATOM 1514 C C . ALA A 1 194 ? -8.120 -2.888 -11.502 1.00 94.88 194 ALA A C 1
ATOM 1516 O O . ALA A 1 194 ? -8.266 -1.681 -11.694 1.00 94.88 194 ALA A O 1
ATOM 1517 N N . LEU A 1 195 ? -7.266 -3.615 -12.229 1.00 94.19 195 LEU A N 1
ATOM 1518 C CA . LEU A 1 195 ? -6.448 -3.033 -13.294 1.00 94.19 195 LEU A CA 1
ATOM 1519 C C . LEU A 1 195 ? -7.309 -2.512 -14.447 1.00 94.19 195 LEU A C 1
ATOM 1521 O O . LEU A 1 195 ? -7.017 -1.448 -14.986 1.00 94.19 195 LEU A O 1
ATOM 1525 N N . ASN A 1 196 ? -8.394 -3.206 -14.798 1.00 95.38 196 ASN A N 1
ATOM 1526 C CA . ASN A 1 196 ? -9.349 -2.727 -15.792 1.00 95.38 196 ASN A CA 1
ATOM 1527 C C . ASN A 1 196 ? -10.004 -1.405 -15.358 1.00 95.38 196 ASN A C 1
ATOM 1529 O O . ASN A 1 196 ? -10.045 -0.467 -16.151 1.00 95.38 196 ASN A O 1
ATOM 1533 N N . ALA A 1 197 ? -10.449 -1.296 -14.101 1.00 91.38 197 ALA A N 1
ATOM 1534 C CA . ALA A 1 197 ? -11.002 -0.050 -13.566 1.00 91.38 197 ALA A CA 1
ATOM 1535 C C . ALA A 1 197 ? -9.982 1.102 -13.619 1.00 91.38 197 ALA A C 1
ATOM 1537 O O . ALA A 1 197 ? -10.313 2.210 -14.041 1.00 91.38 197 ALA A O 1
ATOM 1538 N N . ALA A 1 198 ? -8.719 0.835 -13.275 1.00 90.31 198 ALA A N 1
ATOM 1539 C CA . ALA A 1 198 ? -7.654 1.827 -13.390 1.00 90.31 198 ALA A CA 1
ATOM 1540 C C . ALA A 1 198 ? -7.397 2.254 -14.844 1.00 90.31 198 ALA A C 1
ATOM 1542 O O . ALA A 1 198 ? -7.309 3.447 -15.138 1.00 90.31 198 ALA A O 1
ATOM 1543 N N . HIS A 1 199 ? -7.336 1.299 -15.775 1.00 90.81 199 HIS A N 1
ATOM 1544 C CA . HIS A 1 199 ? -7.120 1.583 -17.194 1.00 90.81 199 HIS A CA 1
ATOM 1545 C C . HIS A 1 199 ? -8.266 2.391 -17.815 1.00 90.81 199 HIS A C 1
ATOM 1547 O O . HIS A 1 199 ? -8.005 3.266 -18.640 1.00 90.81 199 HIS A O 1
ATOM 1553 N N . GLN A 1 200 ? -9.514 2.155 -17.399 1.00 89.50 200 GLN A N 1
ATOM 1554 C CA . GLN A 1 200 ? -10.669 2.964 -17.810 1.00 89.50 200 GLN A CA 1
ATOM 1555 C C . GLN A 1 200 ? -10.562 4.421 -17.340 1.00 89.50 200 GLN A C 1
ATOM 1557 O O . GLN A 1 200 ? -11.043 5.320 -18.023 1.00 89.50 200 GLN A O 1
ATOM 1562 N N . ALA A 1 201 ? -9.872 4.665 -16.225 1.00 85.12 201 ALA A N 1
ATOM 1563 C CA . ALA A 1 201 ? -9.520 5.999 -15.746 1.00 85.12 201 ALA A CA 1
ATOM 1564 C C . ALA A 1 201 ? -8.183 6.522 -16.318 1.00 85.12 201 ALA A C 1
ATOM 1566 O O . ALA A 1 201 ? -7.640 7.507 -15.821 1.00 85.12 201 ALA A O 1
ATOM 1567 N N . HIS A 1 202 ? -7.632 5.869 -17.349 1.00 84.88 202 HIS A N 1
ATOM 1568 C CA . HIS A 1 202 ? -6.340 6.187 -17.970 1.00 84.88 202 HIS A CA 1
ATOM 1569 C C . HIS A 1 202 ? -5.133 6.121 -17.018 1.00 84.88 202 HIS A C 1
ATOM 1571 O O . HIS A 1 202 ? -4.099 6.749 -17.260 1.00 84.88 202 HIS A O 1
ATOM 1577 N N . ILE A 1 203 ? -5.232 5.321 -15.955 1.00 83.75 203 ILE A N 1
ATOM 1578 C CA . ILE A 1 203 ? -4.169 5.113 -14.971 1.00 83.75 203 ILE A CA 1
ATOM 1579 C C . ILE A 1 203 ? -3.567 3.725 -15.169 1.00 83.75 203 ILE A C 1
ATOM 1581 O O . ILE A 1 203 ? -4.267 2.718 -15.161 1.00 83.75 203 ILE A O 1
ATOM 1585 N N . VAL A 1 204 ? -2.244 3.664 -15.315 1.00 84.62 204 VAL A N 1
ATOM 1586 C CA . VAL A 1 204 ? -1.491 2.410 -15.458 1.00 84.62 204 VAL A CA 1
ATOM 1587 C C . VAL A 1 204 ? -0.648 2.195 -14.208 1.00 84.62 204 VAL A C 1
ATOM 1589 O O . VAL A 1 204 ? 0.115 3.081 -13.830 1.00 84.62 204 VAL A O 1
ATOM 1592 N N . HIS A 1 205 ? -0.726 1.008 -13.602 1.00 85.31 205 HIS A N 1
ATOM 1593 C CA . HIS A 1 205 ? -0.019 0.704 -12.352 1.00 85.31 205 HIS A CA 1
ATOM 1594 C C . HIS A 1 205 ? 1.510 0.670 -12.490 1.00 85.31 205 HIS A C 1
ATOM 1596 O O . HIS A 1 205 ? 2.219 1.112 -11.594 1.00 85.31 205 HIS A O 1
ATOM 1602 N N . ARG A 1 206 ? 2.042 0.122 -13.593 1.00 79.38 206 ARG A N 1
ATOM 1603 C CA . ARG A 1 206 ? 3.486 0.052 -13.939 1.00 79.38 206 ARG A CA 1
ATOM 1604 C C . ARG A 1 206 ? 4.402 -0.790 -13.033 1.00 79.38 206 ARG A C 1
ATOM 1606 O O . ARG A 1 206 ? 5.529 -1.070 -13.447 1.00 79.38 206 ARG A O 1
ATOM 1613 N N . ASP A 1 207 ? 3.936 -1.224 -11.867 1.00 79.75 207 ASP A N 1
ATOM 1614 C CA . ASP A 1 207 ? 4.701 -2.012 -10.886 1.00 79.75 207 ASP A CA 1
ATOM 1615 C C . ASP A 1 207 ? 3.838 -3.103 -10.232 1.00 79.75 207 ASP A C 1
ATOM 1617 O O . ASP A 1 207 ? 3.848 -3.286 -9.018 1.00 79.75 207 ASP A O 1
ATOM 1621 N N . ILE A 1 208 ? 3.028 -3.804 -11.029 1.00 89.00 208 ILE A N 1
ATOM 1622 C CA . ILE A 1 208 ? 2.250 -4.928 -10.506 1.00 89.00 208 ILE A CA 1
ATOM 1623 C C . ILE A 1 208 ? 3.189 -6.110 -10.228 1.00 89.00 208 ILE A C 1
ATOM 1625 O O . ILE A 1 208 ? 3.873 -6.606 -11.123 1.00 89.00 208 ILE A O 1
ATOM 1629 N N . LYS A 1 209 ? 3.240 -6.539 -8.968 1.00 89.00 209 LYS A N 1
ATOM 1630 C CA . LYS A 1 209 ? 4.078 -7.643 -8.481 1.00 89.00 209 LYS A CA 1
ATOM 1631 C C . LYS A 1 209 ? 3.501 -8.206 -7.177 1.00 89.00 209 LYS A C 1
ATOM 1633 O O . LYS A 1 209 ? 2.730 -7.499 -6.528 1.00 89.00 209 LYS A O 1
ATOM 1638 N N . PRO A 1 210 ? 3.854 -9.437 -6.764 1.00 91.94 210 PRO A N 1
ATOM 1639 C CA . PRO A 1 210 ? 3.286 -10.059 -5.566 1.00 91.94 210 PRO A CA 1
ATOM 1640 C C . PRO A 1 210 ? 3.480 -9.271 -4.262 1.00 91.94 210 PRO A C 1
ATOM 1642 O O . PRO A 1 210 ? 2.690 -9.427 -3.340 1.00 91.94 210 PRO A O 1
ATOM 1645 N N . GLU A 1 211 ? 4.502 -8.421 -4.175 1.00 89.00 211 GLU A N 1
ATOM 1646 C CA . GLU A 1 211 ? 4.737 -7.523 -3.037 1.00 89.00 211 GLU A CA 1
ATOM 1647 C C . GLU A 1 211 ? 3.688 -6.401 -2.939 1.00 89.00 211 GLU A C 1
ATOM 1649 O O . GLU A 1 211 ? 3.405 -5.926 -1.846 1.00 89.00 211 GLU A O 1
ATOM 1654 N N . ASN A 1 212 ? 3.090 -6.003 -4.067 1.00 91.06 212 ASN A N 1
ATOM 1655 C CA . ASN A 1 212 ? 2.093 -4.929 -4.151 1.00 91.06 212 ASN A CA 1
ATOM 1656 C C . ASN A 1 212 ? 0.653 -5.474 -4.188 1.00 91.06 212 ASN A C 1
ATOM 1658 O O . ASN A 1 212 ? -0.278 -4.773 -4.577 1.00 91.06 212 ASN A O 1
ATOM 1662 N N . VAL A 1 213 ? 0.452 -6.738 -3.816 1.00 94.56 213 VAL A N 1
ATOM 1663 C CA . VAL A 1 213 ? -0.866 -7.374 -3.751 1.00 94.56 213 VAL A CA 1
ATOM 1664 C C . VAL A 1 213 ? -1.033 -7.952 -2.356 1.00 94.56 213 VAL A C 1
ATOM 1666 O O . VAL A 1 213 ? -0.318 -8.881 -1.993 1.00 94.56 213 VAL A O 1
ATOM 1669 N N . MET A 1 214 ? -1.977 -7.418 -1.583 1.00 95.69 214 MET A N 1
ATOM 1670 C CA . MET A 1 214 ? -2.357 -7.957 -0.278 1.00 95.69 214 MET A CA 1
ATOM 1671 C C . MET A 1 214 ? -3.614 -8.807 -0.376 1.00 95.69 214 MET A C 1
ATOM 1673 O O . MET A 1 214 ? -4.545 -8.483 -1.114 1.00 95.69 214 MET A O 1
ATOM 1677 N N . ILE A 1 215 ? -3.640 -9.879 0.406 1.00 96.44 215 ILE A N 1
ATOM 1678 C CA . ILE A 1 215 ? -4.761 -10.798 0.546 1.00 96.44 215 ILE A CA 1
ATOM 1679 C C . ILE A 1 215 ? -5.213 -10.745 2.000 1.00 96.44 215 ILE A C 1
ATOM 1681 O O . ILE A 1 215 ? -4.449 -11.037 2.923 1.00 96.44 215 ILE A O 1
ATOM 1685 N N . ARG A 1 216 ? -6.461 -10.322 2.191 1.00 95.88 216 ARG A N 1
ATOM 1686 C CA . ARG A 1 216 ? -7.119 -10.273 3.497 1.00 95.88 216 ARG A CA 1
ATOM 1687 C C . ARG A 1 216 ? -7.525 -11.686 3.950 1.00 95.88 216 ARG A C 1
ATOM 1689 O O . ARG A 1 216 ? -7.694 -12.564 3.103 1.00 95.88 216 ARG A O 1
ATOM 1696 N N . PRO A 1 217 ? -7.751 -11.915 5.257 1.00 94.00 217 PRO A N 1
ATOM 1697 C CA . PRO A 1 217 ? -8.204 -13.210 5.775 1.00 94.00 217 PRO A CA 1
ATOM 1698 C C . PRO A 1 217 ? -9.513 -13.730 5.159 1.00 94.00 217 PRO A C 1
ATOM 1700 O O . PRO A 1 217 ? -9.742 -14.934 5.135 1.00 94.00 217 PRO A O 1
ATOM 1703 N N . ASP A 1 218 ? -10.365 -12.838 4.647 1.00 94.56 218 ASP A N 1
ATOM 1704 C CA . ASP A 1 218 ? -11.612 -13.173 3.947 1.00 94.56 218 ASP A CA 1
ATOM 1705 C C . ASP A 1 218 ? -11.414 -13.497 2.450 1.00 94.56 218 ASP A C 1
ATOM 1707 O O . ASP A 1 218 ? -12.388 -13.688 1.725 1.00 94.56 218 ASP A O 1
ATOM 1711 N N . GLY A 1 219 ? -10.164 -13.562 1.973 1.00 93.69 219 GLY A N 1
ATOM 1712 C CA . GLY A 1 219 ? -9.811 -13.837 0.575 1.00 93.69 219 GLY A CA 1
ATOM 1713 C C . GLY A 1 219 ? -9.896 -12.617 -0.347 1.00 93.69 219 GLY A C 1
ATOM 1714 O O . GLY A 1 219 ? -9.685 -12.733 -1.559 1.00 93.69 219 GLY A O 1
ATOM 1715 N N . PHE A 1 220 ? -10.195 -11.437 0.200 1.00 96.62 220 PHE A N 1
ATOM 1716 C CA . PHE A 1 220 ? -10.339 -10.223 -0.588 1.00 96.62 220 PHE A CA 1
ATOM 1717 C C . PHE A 1 220 ? -8.978 -9.614 -0.952 1.00 96.62 220 PHE A C 1
ATOM 1719 O O . PHE A 1 220 ? -8.122 -9.398 -0.089 1.00 96.62 220 PHE A O 1
ATOM 1726 N N . VAL A 1 221 ? -8.783 -9.303 -2.235 1.00 97.56 221 VAL A N 1
ATOM 1727 C CA . VAL A 1 221 ? -7.523 -8.761 -2.761 1.00 97.56 221 VAL A CA 1
ATOM 1728 C C . VAL A 1 221 ? -7.505 -7.237 -2.684 1.00 97.56 221 VAL A C 1
ATOM 1730 O O . VAL A 1 221 ? -8.472 -6.571 -3.051 1.00 97.56 221 VAL A O 1
ATOM 1733 N N . LYS A 1 222 ? -6.370 -6.672 -2.279 1.00 96.19 222 LYS A N 1
ATOM 1734 C CA . LYS A 1 222 ? -6.079 -5.238 -2.336 1.00 96.19 222 LYS A CA 1
ATOM 1735 C C . LYS A 1 222 ? -4.784 -5.010 -3.105 1.00 96.19 222 LYS A C 1
ATOM 1737 O O . LYS A 1 222 ? -3.722 -5.470 -2.694 1.00 96.19 222 LYS A O 1
ATOM 1742 N N . ILE A 1 223 ? -4.877 -4.298 -4.222 1.00 94.00 223 ILE A N 1
ATOM 1743 C CA . ILE A 1 223 ? -3.714 -3.808 -4.956 1.00 94.00 223 ILE A CA 1
ATOM 1744 C C . ILE A 1 223 ? -3.198 -2.554 -4.255 1.00 94.00 223 ILE A C 1
ATOM 1746 O O . ILE A 1 223 ? -3.937 -1.581 -4.085 1.00 94.00 223 ILE A O 1
ATOM 1750 N N . LEU A 1 224 ? -1.932 -2.602 -3.861 1.00 88.12 224 LEU A N 1
ATOM 1751 C CA . LEU A 1 224 ? -1.204 -1.510 -3.232 1.00 88.12 224 LEU A CA 1
ATOM 1752 C C . LEU A 1 224 ? -0.501 -0.640 -4.275 1.00 88.12 224 LEU A C 1
ATOM 1754 O O . LEU A 1 224 ? -0.176 -1.114 -5.356 1.00 88.12 224 LEU A O 1
ATOM 1758 N N . ASP A 1 225 ? -0.201 0.605 -3.896 1.00 75.50 225 ASP A N 1
ATOM 1759 C CA . ASP A 1 225 ? 0.780 1.496 -4.528 1.00 75.50 225 ASP A CA 1
ATOM 1760 C C . ASP A 1 225 ? 0.832 1.446 -6.070 1.00 75.50 225 ASP A C 1
ATOM 1762 O O . ASP A 1 225 ? 1.700 0.809 -6.672 1.00 75.50 225 ASP A O 1
ATOM 1766 N N . PHE A 1 226 ? -0.029 2.227 -6.729 1.00 68.88 226 PHE A N 1
ATOM 1767 C CA . PHE A 1 226 ? 0.045 2.466 -8.173 1.00 68.88 226 PHE A CA 1
ATOM 1768 C C . PHE A 1 226 ? 1.335 3.204 -8.550 1.00 68.88 226 PHE A C 1
ATOM 1770 O O . PHE A 1 226 ? 1.367 4.426 -8.636 1.00 68.88 226 PHE A O 1
ATOM 1777 N N . GLY A 1 227 ? 2.413 2.455 -8.775 1.00 55.38 227 GLY A N 1
ATOM 1778 C CA . GLY A 1 227 ? 3.589 2.908 -9.519 1.00 55.38 227 GLY A CA 1
ATOM 1779 C C . GLY A 1 227 ? 4.429 4.008 -8.874 1.00 55.38 227 GLY A C 1
ATOM 1780 O O . GLY A 1 227 ? 5.458 4.353 -9.457 1.00 55.38 227 GLY A O 1
ATOM 1781 N N . LEU A 1 228 ? 4.066 4.456 -7.664 1.00 55.88 228 LEU A N 1
ATOM 1782 C CA . LEU A 1 228 ? 4.755 5.490 -6.881 1.00 55.88 228 LEU A CA 1
ATOM 1783 C C . LEU A 1 228 ? 6.279 5.271 -6.833 1.00 55.88 228 LEU A C 1
ATOM 1785 O O . LEU A 1 228 ? 7.045 6.226 -6.726 1.00 55.88 228 LEU A O 1
ATOM 1789 N N . ALA A 1 229 ? 6.710 4.005 -6.941 1.00 47.12 229 ALA A N 1
ATOM 1790 C CA . ALA A 1 229 ? 8.097 3.590 -6.849 1.00 47.12 229 ALA A CA 1
ATOM 1791 C C . ALA A 1 229 ? 8.957 3.766 -8.116 1.00 47.12 229 ALA A C 1
ATOM 1793 O O . ALA A 1 229 ? 10.121 4.166 -8.057 1.00 47.12 229 ALA A O 1
ATOM 1794 N N . LYS A 1 230 ? 8.409 3.445 -9.289 1.00 48.78 230 LYS A N 1
ATOM 1795 C CA . LYS A 1 230 ? 9.234 3.053 -10.446 1.00 48.78 230 LYS A CA 1
ATOM 1796 C C . LYS A 1 230 ? 9.704 4.228 -11.306 1.00 48.78 230 LYS A C 1
ATOM 1798 O O . LYS A 1 230 ? 10.689 4.123 -12.029 1.00 48.78 230 LYS A O 1
ATOM 1803 N N . LEU A 1 231 ? 9.030 5.373 -11.227 1.00 45.03 231 LEU A N 1
ATOM 1804 C CA . LEU A 1 231 ? 9.357 6.548 -12.051 1.00 45.03 231 LEU A CA 1
ATOM 1805 C C . LEU A 1 231 ? 10.476 7.410 -11.459 1.00 45.03 231 LEU A C 1
ATOM 1807 O O . LEU A 1 231 ? 11.021 8.266 -12.153 1.00 45.03 231 LEU A O 1
ATOM 1811 N N . VAL A 1 232 ? 10.825 7.158 -10.200 1.00 44.56 232 VAL A N 1
ATOM 1812 C CA . VAL A 1 232 ? 11.906 7.836 -9.476 1.00 44.56 232 VAL A CA 1
ATOM 1813 C C . VAL A 1 232 ? 13.231 7.115 -9.748 1.00 44.56 232 VAL A C 1
ATOM 1815 O O . VAL A 1 232 ? 14.240 7.757 -10.038 1.00 44.56 232 VAL A O 1
ATOM 1818 N N . GLU A 1 233 ? 13.213 5.778 -9.793 1.00 43.88 233 GLU A N 1
ATOM 1819 C CA . GLU A 1 233 ? 14.375 4.965 -10.181 1.00 43.88 233 GLU A CA 1
ATOM 1820 C C . GLU A 1 233 ? 14.803 5.207 -11.638 1.00 43.88 233 GLU A C 1
ATOM 1822 O O . GLU A 1 233 ? 15.998 5.321 -11.907 1.00 43.88 233 GLU A O 1
ATOM 1827 N N . GLN A 1 234 ? 13.854 5.397 -12.567 1.00 43.84 234 GLN A N 1
ATOM 1828 C CA . GLN A 1 234 ? 14.154 5.700 -13.979 1.00 43.84 234 GLN A CA 1
ATOM 1829 C C . GLN A 1 234 ? 14.943 7.005 -14.198 1.00 43.84 234 GLN A C 1
ATOM 1831 O O . GLN A 1 234 ? 15.517 7.184 -15.268 1.00 43.84 234 GLN A O 1
ATOM 1836 N N . LYS A 1 235 ? 14.981 7.923 -13.221 1.00 41.56 235 LYS A N 1
ATOM 1837 C CA . LYS A 1 235 ? 15.837 9.121 -13.275 1.00 41.56 235 LYS A CA 1
ATOM 1838 C C . LYS A 1 235 ? 17.101 9.012 -12.425 1.00 41.56 235 LYS A C 1
ATOM 1840 O O . LYS A 1 235 ? 18.095 9.634 -12.783 1.00 41.56 235 LYS A O 1
ATOM 1845 N N . ALA A 1 236 ? 17.088 8.243 -11.333 1.00 43.31 236 ALA A N 1
ATOM 1846 C CA . ALA A 1 236 ? 18.310 7.954 -10.578 1.00 43.31 236 ALA A CA 1
ATOM 1847 C C . ALA A 1 236 ? 19.324 7.172 -11.436 1.00 43.31 236 ALA A C 1
ATOM 1849 O O . ALA A 1 236 ? 20.529 7.388 -11.334 1.00 43.31 236 ALA A O 1
ATOM 1850 N N . VAL A 1 237 ? 18.825 6.327 -12.344 1.00 36.78 237 VAL A N 1
ATOM 1851 C CA . VAL A 1 237 ? 19.590 5.743 -13.450 1.00 36.78 237 VAL A CA 1
ATOM 1852 C C . VAL A 1 237 ? 19.412 6.646 -14.670 1.00 36.78 237 VAL A C 1
ATOM 1854 O O . VAL A 1 237 ? 18.619 6.357 -15.560 1.00 36.78 237 VAL A O 1
ATOM 1857 N N . GLY A 1 238 ? 20.068 7.806 -14.672 1.00 31.66 238 GLY A N 1
ATOM 1858 C CA . GLY A 1 238 ? 19.954 8.780 -15.755 1.00 31.66 238 GLY A 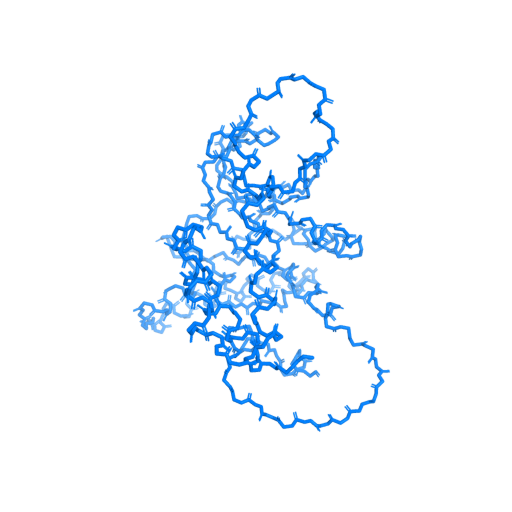CA 1
ATOM 1859 C C . GLY A 1 238 ? 20.248 8.157 -17.122 1.00 31.66 238 GLY A C 1
ATOM 1860 O O . GLY A 1 238 ? 21.401 7.916 -17.468 1.00 31.66 238 GLY A O 1
ATOM 1861 N N . PHE A 1 239 ? 19.202 7.942 -17.921 1.00 30.31 239 PHE A N 1
ATOM 1862 C CA . PHE A 1 239 ? 19.315 7.847 -19.371 1.00 30.31 239 PHE A CA 1
ATOM 1863 C C . PHE A 1 239 ? 19.629 9.248 -19.908 1.00 30.31 239 PHE A C 1
ATOM 1865 O O . PHE A 1 239 ? 18.755 9.968 -20.391 1.00 30.31 239 PHE A O 1
ATOM 1872 N N . GLU A 1 240 ? 20.899 9.639 -19.832 1.00 29.92 240 GLU A N 1
ATOM 1873 C CA . GLU A 1 240 ? 21.451 10.471 -20.890 1.00 29.92 240 GLU A CA 1
ATOM 1874 C C . GLU A 1 240 ? 21.633 9.562 -22.101 1.00 29.92 240 GLU A C 1
ATOM 1876 O O . GLU A 1 240 ? 22.433 8.625 -22.111 1.00 29.92 240 GLU A O 1
ATOM 1881 N N . ALA A 1 241 ? 20.824 9.812 -23.127 1.00 36.88 241 ALA A N 1
ATOM 1882 C CA . ALA A 1 241 ? 21.019 9.241 -24.442 1.00 36.88 241 ALA A CA 1
ATOM 1883 C C . ALA A 1 241 ? 22.372 9.721 -24.986 1.00 36.88 241 ALA A C 1
ATOM 1885 O O . ALA A 1 241 ? 22.475 10.766 -25.621 1.00 36.88 241 ALA A O 1
ATOM 1886 N N . SER A 1 242 ? 23.429 8.965 -24.715 1.00 29.77 242 SER A N 1
ATOM 1887 C CA . SER A 1 242 ? 24.708 9.060 -25.405 1.00 29.77 242 SER A CA 1
ATOM 1888 C C . SER A 1 242 ? 25.385 7.698 -25.350 1.00 29.77 242 SER A C 1
ATOM 1890 O O . SER A 1 242 ? 25.870 7.254 -24.318 1.00 29.77 242 SER A O 1
ATOM 1892 N N . THR A 1 243 ? 25.326 7.019 -26.497 1.00 36.16 243 THR A N 1
ATOM 1893 C CA . THR A 1 243 ? 26.251 5.989 -26.994 1.00 36.16 243 THR A CA 1
ATOM 1894 C C . THR A 1 243 ? 27.348 5.542 -26.023 1.00 36.16 243 THR A C 1
ATOM 1896 O O . THR A 1 243 ? 28.233 6.337 -25.735 1.00 36.16 243 THR A O 1
ATOM 1899 N N . VAL A 1 244 ? 27.379 4.246 -25.668 1.00 30.48 244 VAL A N 1
ATOM 1900 C CA . VAL A 1 244 ? 28.543 3.340 -25.833 1.00 30.48 244 VAL A CA 1
ATOM 1901 C C . VAL A 1 244 ? 28.307 1.973 -25.153 1.00 30.48 244 VAL A C 1
ATOM 1903 O O . VAL A 1 244 ? 28.180 1.860 -23.944 1.00 30.48 244 VAL A O 1
ATOM 1906 N N . LYS A 1 245 ? 28.348 0.942 -26.011 1.00 29.17 245 LYS A N 1
ATOM 1907 C CA . LYS A 1 245 ? 28.818 -0.448 -25.832 1.00 29.17 245 LYS A CA 1
ATOM 1908 C C . LYS A 1 245 ? 28.114 -1.394 -24.846 1.00 29.17 245 LYS A C 1
ATOM 1910 O O . LYS A 1 245 ? 28.245 -1.314 -23.632 1.00 29.17 245 LYS A O 1
ATOM 1915 N N . GLN A 1 246 ? 27.539 -2.430 -25.470 1.00 41.78 246 GLN A N 1
ATOM 1916 C CA . GLN A 1 246 ? 27.551 -3.826 -25.026 1.00 41.78 246 GLN A CA 1
ATOM 1917 C C . GLN A 1 246 ? 28.653 -4.110 -23.997 1.00 41.78 246 GLN A C 1
ATOM 1919 O O . GLN A 1 246 ? 29.830 -4.052 -24.342 1.00 41.78 246 GLN A O 1
ATOM 1924 N N . ASN A 1 247 ? 28.271 -4.512 -22.788 1.00 28.17 247 ASN A N 1
ATOM 1925 C CA . ASN A 1 247 ? 29.109 -5.357 -21.951 1.00 28.17 247 AS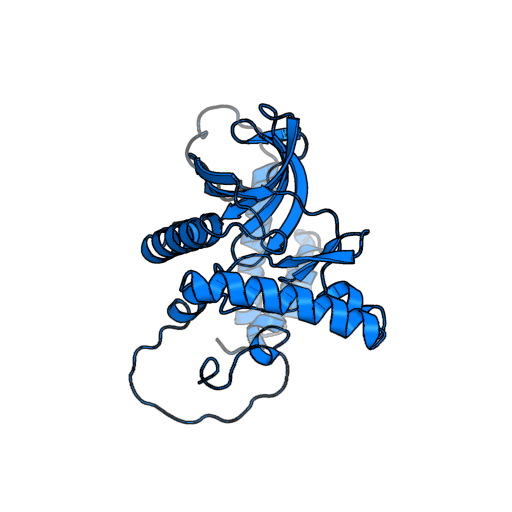N A CA 1
ATOM 1926 C C . ASN A 1 247 ? 28.239 -6.390 -21.229 1.00 28.17 247 ASN A C 1
ATOM 1928 O O . ASN A 1 247 ? 27.485 -6.105 -20.306 1.00 28.17 247 ASN A O 1
ATOM 1932 N N . GLN A 1 248 ? 28.346 -7.588 -21.790 1.00 30.12 248 GLN A N 1
ATOM 1933 C CA . GLN A 1 248 ? 28.140 -8.926 -21.256 1.00 30.12 248 GLN A CA 1
ATOM 1934 C C . GLN A 1 248 ? 27.851 -9.043 -19.747 1.00 30.12 248 GLN A C 1
ATOM 1936 O O . GLN A 1 248 ? 28.629 -8.629 -18.893 1.00 30.12 248 GLN A O 1
ATOM 1941 N N . THR A 1 249 ? 26.739 -9.731 -19.475 1.00 44.31 249 THR A N 1
ATOM 1942 C CA . THR A 1 249 ? 26.423 -10.571 -18.308 1.00 44.31 249 THR A CA 1
ATOM 1943 C C . THR A 1 249 ? 27.552 -10.789 -17.291 1.00 44.31 249 THR A C 1
ATOM 1945 O O . THR A 1 249 ? 28.460 -11.587 -17.529 1.00 44.31 249 THR A O 1
ATOM 1948 N N . ALA A 1 250 ? 27.393 -10.213 -16.097 1.00 31.83 250 ALA A N 1
ATOM 1949 C CA . ALA A 1 250 ? 28.022 -10.692 -14.870 1.00 31.83 250 ALA A CA 1
ATOM 1950 C C . ALA A 1 250 ? 26.947 -11.326 -13.972 1.00 31.83 250 ALA A C 1
ATOM 1952 O O . ALA A 1 250 ? 25.929 -10.716 -13.651 1.00 31.83 250 ALA A O 1
ATOM 1953 N N . LYS A 1 251 ? 27.163 -12.601 -13.648 1.00 35.31 251 LYS A N 1
ATOM 1954 C CA . LYS A 1 251 ? 26.274 -13.492 -12.899 1.00 35.31 251 LYS A CA 1
ATOM 1955 C C . LYS A 1 251 ? 25.897 -12.940 -11.517 1.00 35.31 251 LYS A C 1
ATOM 1957 O O . LYS A 1 251 ? 26.776 -12.580 -10.748 1.00 35.31 251 LYS A O 1
ATOM 1962 N N . GLY A 1 252 ? 24.608 -13.071 -11.192 1.00 35.62 252 GLY A N 1
ATOM 1963 C CA . GLY A 1 252 ? 24.127 -13.387 -9.845 1.00 35.62 252 GLY A CA 1
ATOM 1964 C C . GLY A 1 252 ? 24.121 -12.237 -8.843 1.00 35.62 252 GLY A C 1
ATOM 1965 O O . GLY A 1 252 ? 25.042 -12.126 -8.055 1.00 35.62 252 GLY A O 1
ATOM 1966 N N . VAL A 1 253 ? 23.067 -11.419 -8.880 1.00 34.19 253 VAL A N 1
ATOM 1967 C CA . VAL A 1 253 ? 22.142 -11.057 -7.779 1.00 34.19 253 VAL A CA 1
ATOM 1968 C C . VAL A 1 253 ? 21.332 -9.869 -8.309 1.00 34.19 253 VAL A C 1
ATOM 1970 O O . VAL A 1 253 ? 21.713 -8.716 -8.148 1.00 34.19 253 VAL A O 1
ATOM 1973 N N . ILE A 1 254 ? 20.221 -10.143 -8.994 1.00 36.97 254 ILE A N 1
ATOM 1974 C CA . ILE A 1 254 ? 19.192 -9.129 -9.261 1.00 36.97 254 ILE A CA 1
ATOM 1975 C C . ILE A 1 254 ? 17.871 -9.771 -8.851 1.00 36.97 254 ILE A C 1
ATOM 1977 O O . ILE A 1 254 ? 17.227 -10.470 -9.630 1.00 36.97 254 ILE A O 1
ATOM 1981 N N . LEU A 1 255 ? 17.549 -9.662 -7.564 1.00 33.84 255 LEU A N 1
ATOM 1982 C CA . LEU A 1 255 ? 16.414 -10.349 -6.958 1.00 33.84 255 LEU A CA 1
ATOM 1983 C C . LEU A 1 255 ? 15.194 -9.415 -6.950 1.00 33.84 255 LEU A C 1
ATOM 1985 O O . LEU A 1 255 ? 15.255 -8.327 -6.385 1.00 33.84 255 LEU A O 1
ATOM 1989 N N . GLY A 1 256 ? 14.086 -9.848 -7.557 1.00 47.50 256 GLY A N 1
ATOM 1990 C CA . GLY A 1 256 ? 12.753 -9.285 -7.312 1.00 47.50 256 GLY A CA 1
ATOM 1991 C C . GLY A 1 256 ? 12.112 -8.592 -8.512 1.00 47.50 256 GLY A C 1
ATOM 1992 O O . GLY A 1 256 ? 11.303 -9.200 -9.206 1.00 47.50 256 GLY A O 1
ATOM 1993 N N . THR A 1 257 ? 12.441 -7.322 -8.758 1.00 55.12 257 THR A N 1
ATOM 1994 C CA . THR A 1 257 ? 11.622 -6.453 -9.629 1.00 55.12 257 THR A CA 1
ATOM 1995 C C . THR A 1 257 ? 11.761 -6.747 -11.128 1.00 55.12 257 THR A C 1
ATOM 1997 O O . THR A 1 257 ? 10.773 -6.652 -11.853 1.00 55.12 257 THR A O 1
ATOM 2000 N N . VAL A 1 258 ? 12.944 -7.151 -11.611 1.00 61.44 258 VAL A N 1
ATOM 2001 C CA . VAL A 1 258 ? 13.188 -7.380 -13.056 1.00 61.44 258 VAL A CA 1
ATOM 2002 C C . VAL A 1 258 ? 12.293 -8.482 -13.629 1.00 61.44 258 VAL A C 1
ATOM 2004 O O . VAL A 1 258 ? 11.829 -8.364 -14.758 1.00 61.44 258 VAL A O 1
ATOM 2007 N N . ASN A 1 259 ? 11.970 -9.502 -12.831 1.00 73.94 259 ASN A N 1
ATOM 2008 C CA . ASN A 1 259 ? 11.139 -10.631 -13.262 1.00 73.94 259 ASN A CA 1
ATOM 2009 C C . ASN A 1 259 ? 9.687 -10.241 -13.589 1.00 73.94 259 ASN A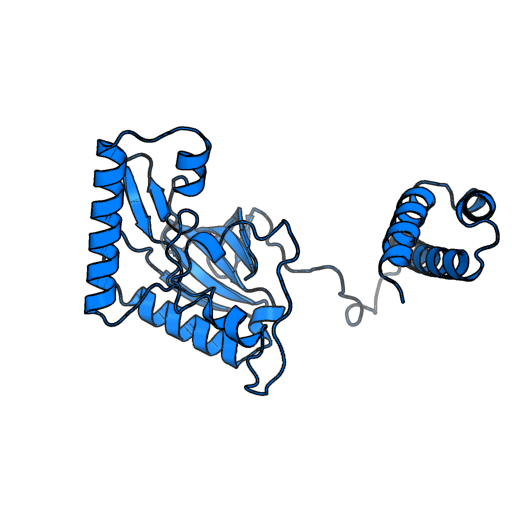 C 1
ATOM 2011 O O . ASN A 1 259 ? 8.988 -11.018 -14.233 1.00 73.94 259 ASN A O 1
ATOM 2015 N N . TYR A 1 260 ? 9.236 -9.067 -13.136 1.00 77.69 260 TYR A N 1
ATOM 2016 C CA . TYR A 1 260 ? 7.884 -8.550 -13.375 1.00 77.69 260 TYR A CA 1
ATOM 2017 C C . TYR A 1 260 ? 7.885 -7.303 -14.270 1.00 77.69 260 TYR A C 1
ATOM 2019 O O . TYR A 1 260 ? 6.841 -6.683 -14.468 1.00 77.69 260 TYR A O 1
ATOM 2027 N N . MET A 1 261 ? 9.044 -6.912 -14.812 1.00 76.94 261 MET A N 1
ATOM 2028 C CA . MET A 1 261 ? 9.113 -5.859 -15.820 1.00 76.94 261 MET A CA 1
ATOM 2029 C C . MET A 1 261 ? 8.760 -6.426 -17.188 1.00 76.94 261 MET A C 1
ATOM 2031 O O . MET A 1 261 ? 9.174 -7.529 -17.547 1.00 76.94 261 MET A O 1
ATOM 2035 N N . SER A 1 262 ? 8.018 -5.653 -17.973 1.00 76.25 262 SER A N 1
ATOM 2036 C CA . SER A 1 262 ? 7.814 -6.008 -19.370 1.00 76.25 262 SER A CA 1
ATOM 2037 C C . SER A 1 262 ? 9.111 -5.825 -20.176 1.00 76.25 262 SER A C 1
ATOM 2039 O O . SER A 1 262 ? 9.969 -5.024 -19.789 1.00 76.25 262 SER A O 1
ATOM 2041 N N . PRO A 1 263 ? 9.297 -6.539 -21.302 1.00 72.19 263 PRO A N 1
ATOM 2042 C CA . PRO A 1 263 ? 10.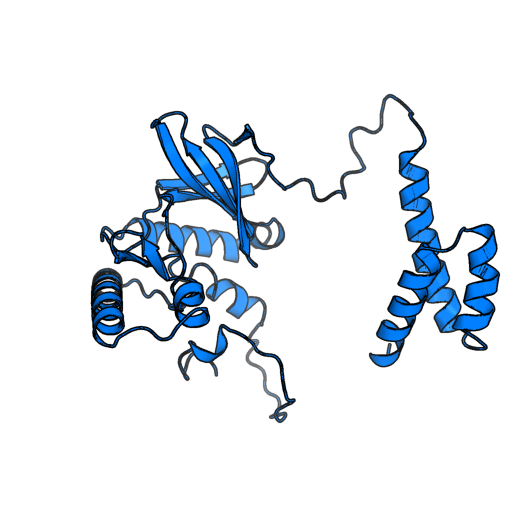503 -6.416 -22.120 1.00 72.19 263 PRO A CA 1
ATOM 2043 C C . PRO A 1 263 ? 10.790 -4.981 -22.574 1.00 72.19 263 PRO A C 1
ATOM 2045 O O . PRO A 1 263 ? 11.948 -4.593 -22.685 1.00 72.19 263 PRO A O 1
ATOM 2048 N N . GLU A 1 264 ? 9.756 -4.176 -22.824 1.00 73.12 264 GLU A N 1
ATOM 2049 C CA . GLU A 1 264 ? 9.899 -2.755 -23.142 1.00 73.12 264 GLU A CA 1
ATOM 2050 C C . GLU A 1 264 ? 10.317 -1.887 -21.946 1.00 73.12 264 GLU A C 1
ATOM 2052 O O . GLU A 1 264 ? 10.919 -0.841 -22.157 1.00 73.12 264 GLU A O 1
ATOM 2057 N N . GLN A 1 265 ? 10.042 -2.313 -20.709 1.00 63.59 265 GLN A N 1
ATOM 2058 C CA . GLN A 1 265 ? 10.514 -1.642 -19.492 1.00 63.59 265 GLN A CA 1
ATOM 2059 C C . GLN A 1 265 ? 11.953 -2.019 -19.112 1.00 63.59 265 GLN A C 1
ATOM 2061 O O . GLN A 1 265 ? 12.580 -1.280 -18.360 1.00 63.59 265 GLN A O 1
ATOM 2066 N N . ALA A 1 266 ? 12.452 -3.164 -19.585 1.00 64.69 266 ALA A N 1
ATOM 2067 C CA . ALA A 1 266 ? 13.782 -3.691 -19.267 1.00 64.69 266 ALA A CA 1
ATOM 2068 C C . ALA A 1 266 ? 14.865 -3.345 -20.315 1.00 64.69 266 ALA A C 1
ATOM 2070 O O . ALA A 1 266 ? 15.984 -3.852 -20.222 1.00 64.69 266 ALA A O 1
ATOM 2071 N N . LYS A 1 267 ? 14.523 -2.532 -21.323 1.00 58.28 267 LYS A N 1
ATOM 2072 C CA . LYS A 1 267 ? 15.446 -1.982 -22.329 1.00 58.28 267 LYS A CA 1
ATOM 2073 C C . LYS A 1 267 ? 16.042 -0.663 -21.862 1.00 58.28 267 LYS A C 1
ATOM 2075 O O . LYS A 1 267 ? 17.234 -0.452 -22.169 1.00 58.28 267 LYS A O 1
#

Secondary structure (DSSP, 8-state):
--HHHHHHHHHHHHHHHTS-HHHHHHHHHHHHTT-HHHHHHHHHHHHHHHHHHHTTS----SS-SSS---S-TTPPPTT-EETTEEEEEEEEEETTEEEEEEEETTTTEEEEEEEEPHHHHT-HHHHHHHHHHHHHHHT---TTBPPEEEEEE-SS-EEEEEE---SEEHHHHHHHSPPPHHHHHHHHHHHHHHHHHHHHTT---S---GGGEEE-TTS-EEE--SSTTHHHHHHHTT-------------S---SSGGGS-TTT--

Radius of gyration: 24.53 Å; chains: 1; bounding box: 67×51×58 Å

Sequence (267 aa):
MKRENWQKVKAIFDSAVQIAPDNRSAFLNDACADDGELRREVETLLASSDEAESFMETPFAGEIAGLILDTPANQLKNGQGFSHYKIVRQIGVGGMGEVYLAQDQKLDRQVAIKILNEKFSRHESNLERFIREAKAASALNHPNILVIHEIGENEAANYIVSEFIEGVTLREIVRESPMKSSEVLDIAIQIANALNAAHQAHIVHRDIKPENVMIRPDGFVKILDFGLAKLVEQKAVGFEASTVKQNQTAKGVILGTVNYMSPEQAK